Protein AF-A0A947RW29-F1 (afdb_monomer)

Secondary structure (DSSP, 8-state):
-HHHHHHHHHHHTHHHHHHHHH-HHHHHHTT--HHHHHHHHHHHHHHHHHHHHHHH-HHHHHHHHHHHHHHHHTT-S-HHHHHHHHHHHHHHHHHHHHHHHHHSTT--HHHHHHHHHHHHHHHHHHH-TTT-HHHHHHHHHHHHHHHHHHHHHHHHHHHHTTSS-TTT--B-HHHHHHH---TTHHHHHHHHHHTTSEEE-TTS-EEE-HHHHHHHHHHHT---

Solvent-accessible surface area (backbone atoms only — not comparable to full-atom values): 11885 Å² total; per-residue (Å²): 109,70,69,57,52,50,51,49,52,51,62,74,45,39,67,59,53,52,39,46,75,75,38,49,68,61,35,41,76,73,70,45,64,52,71,59,54,50,53,50,52,52,49,51,48,50,52,53,49,54,56,41,31,75,73,58,31,65,72,43,36,58,48,57,64,47,40,23,44,57,27,22,49,41,79,37,94,47,68,75,56,22,56,54,41,14,50,49,45,39,51,52,22,47,52,52,12,46,51,55,27,71,74,40,89,91,50,60,46,51,63,41,22,48,52,39,36,48,51,54,26,51,50,38,46,50,66,18,74,83,69,4,66,54,41,51,53,52,46,52,54,55,50,50,53,49,54,49,29,52,50,48,41,23,54,52,33,60,62,21,64,77,42,101,50,39,52,75,50,66,42,52,64,67,64,51,53,74,71,40,92,59,95,53,60,71,61,24,51,53,52,33,37,78,68,59,28,29,46,80,44,98,87,68,22,41,22,35,29,71,66,22,48,57,55,12,38,63,69,63,65,71,78,122

Nearest PDB structures (foldseek):
  7kyo-assembly1_C-2  TM=9.260E-01  e=9.846E-05  Streptococcus pneumoniae D39
  7kyp-assembly4_N  TM=8.963E-01  e=8.418E-05  Streptococcus pneumoniae D39
  2f5f-assembly1_A  TM=8.330E-01  e=5.441E-01  Bacillus subtilis
  4hv6-assembly1_A  TM=7.325E-01  e=7.443E-01  Bacillus subtilis subsp. subtilis str. 168
  6kta-assembly1_A  TM=7.964E-01  e=1.322E+00  Halalkalibacterium halodurans C-125

Sequence (224 aa):
VLGALVLIVLTVLWKEFKLLSFDPSFAGSLGLPVRRLDVILTTLLVIAIVIGLQTVGVVLMSAMIVAPAAAARQWTDRLSRLVVLSGAFGAASGLSGAMLSSLVPRLPTGPTIILVVTALTALSLLIAPRRGLLAARWRTGRQRRRLHADSVLADLYRLAAQHREPAAAPHAVDALRTMSQSAGVRAGLRQLAGQGLAVADPDGRWRLTEAGVVRGRELAGDAS

Foldseek 3Di:
DLVVVLVVVCVVCVVVVVCLVPDLPVSVVVVHPSVVVVVVVVVSVVSVLVVVCVPQHDVLSVLLVPQLLLLLVLADPDPVSSVVSSVVLSVVLLVVLQVVQVVDPPDDSNVSSSVSSNVSSVVSLCPRCPRRPVNVVVVVVVVVLVVVLLQLLLLLLVVLVVDPGSQPDWAALVVSVVPDPDDQSPVSQVVCVVVQQWDQDPVRTIGGDPNSNVSSCVSNVVPD

Mean predicted aligned error: 12.13 Å

Radius of gyration: 29.19 Å; Cα contacts (8 Å, |Δi|>4): 238; chains: 1; bounding box: 55×42×79 Å

Structure (mmCIF, N/CA/C/O backbone):
data_AF-A0A947RW29-F1
#
_entry.id   AF-A0A947RW29-F1
#
loop_
_atom_site.group_PDB
_atom_site.id
_atom_site.type_symbol
_atom_site.label_atom_id
_atom_site.label_alt_id
_atom_site.label_comp_id
_atom_site.label_asym_id
_atom_site.label_entity_id
_atom_site.label_seq_id
_atom_site.pdbx_PDB_ins_code
_atom_site.Cartn_x
_atom_site.Cartn_y
_atom_site.Cartn_z
_atom_site.occupancy
_atom_site.B_iso_or_equiv
_atom_site.auth_seq_id
_atom_site.auth_comp_id
_atom_site.auth_asym_id
_atom_site.auth_atom_id
_atom_site.pdbx_PDB_model_num
ATOM 1 N N . VAL A 1 1 ? -16.584 -7.507 22.761 1.00 87.38 1 VAL A N 1
ATOM 2 C CA . VAL A 1 1 ? -17.782 -6.644 22.590 1.00 87.38 1 VAL A CA 1
ATOM 3 C C . VAL A 1 1 ? -17.438 -5.315 21.921 1.00 87.38 1 VAL A C 1
ATOM 5 O O . VAL A 1 1 ? -17.876 -5.113 20.798 1.00 87.38 1 VAL A O 1
ATOM 8 N N . LEU A 1 2 ? -16.600 -4.456 22.521 1.00 88.50 2 LEU A N 1
ATOM 9 C CA . LEU A 1 2 ? -16.242 -3.143 21.946 1.00 88.50 2 LEU A CA 1
ATOM 10 C C . LEU A 1 2 ? -15.661 -3.216 20.522 1.00 88.50 2 LEU A C 1
ATOM 12 O O . LEU A 1 2 ? -16.105 -2.484 19.647 1.00 88.50 2 LEU A O 1
ATOM 16 N N . GLY A 1 3 ? -14.737 -4.144 20.252 1.00 87.81 3 GLY A N 1
ATOM 17 C CA . GLY A 1 3 ? -14.190 -4.321 18.898 1.00 87.81 3 GLY A CA 1
ATOM 18 C C . GLY A 1 3 ? -15.244 -4.707 17.850 1.00 87.81 3 GLY A C 1
ATOM 19 O O . GLY A 1 3 ? -15.200 -4.220 16.725 1.00 87.81 3 GLY A O 1
ATOM 20 N N . ALA A 1 4 ? -16.238 -5.519 18.226 1.00 90.44 4 ALA A N 1
ATOM 21 C CA . ALA A 1 4 ? -17.341 -5.873 17.332 1.00 90.44 4 ALA A CA 1
ATOM 22 C C . ALA A 1 4 ? -18.233 -4.658 17.041 1.00 90.44 4 ALA A C 1
ATOM 24 O O . ALA A 1 4 ? -18.598 -4.434 15.892 1.00 90.44 4 ALA A O 1
ATOM 25 N N . LEU A 1 5 ? -18.511 -3.830 18.054 1.00 92.38 5 LEU A N 1
ATOM 26 C CA . LEU A 1 5 ? -19.243 -2.574 17.882 1.00 92.38 5 LEU A CA 1
ATOM 27 C C . LEU A 1 5 ? -18.518 -1.629 16.909 1.00 92.38 5 LEU A C 1
ATOM 29 O O . LEU A 1 5 ? -19.140 -1.112 15.985 1.00 92.38 5 LEU A O 1
ATOM 33 N N . VAL A 1 6 ? -17.201 -1.455 17.072 1.00 91.06 6 VAL A N 1
ATOM 34 C CA . VAL A 1 6 ? -16.362 -0.637 16.177 1.00 91.06 6 VAL A CA 1
ATOM 35 C C . VAL A 1 6 ? -16.446 -1.142 14.734 1.00 91.06 6 VAL A C 1
ATOM 37 O O . VAL A 1 6 ? -16.664 -0.347 13.821 1.00 91.06 6 VAL A O 1
ATOM 40 N N . LEU A 1 7 ? -16.331 -2.457 14.520 1.00 91.25 7 LEU A N 1
ATOM 41 C CA . LEU A 1 7 ? -16.439 -3.060 13.188 1.00 91.25 7 LEU A CA 1
ATOM 42 C C . LEU A 1 7 ? -17.834 -2.886 12.573 1.00 91.25 7 LEU A C 1
ATOM 44 O O . LEU A 1 7 ? -17.936 -2.571 11.388 1.00 91.25 7 LEU A O 1
ATOM 48 N N . ILE A 1 8 ? -18.901 -3.045 13.359 1.00 94.31 8 ILE A N 1
ATOM 49 C CA . ILE A 1 8 ? -20.280 -2.836 12.895 1.00 94.31 8 ILE A CA 1
ATOM 50 C C . ILE A 1 8 ? -20.462 -1.391 12.431 1.00 94.31 8 ILE A C 1
ATOM 52 O O . ILE A 1 8 ? -20.893 -1.164 11.303 1.00 94.31 8 ILE A O 1
ATOM 56 N N . VAL A 1 9 ? -20.073 -0.416 13.256 1.00 92.38 9 VAL A N 1
ATOM 57 C CA . VAL A 1 9 ? -20.197 1.009 12.920 1.00 92.38 9 VAL A CA 1
ATOM 58 C C . VAL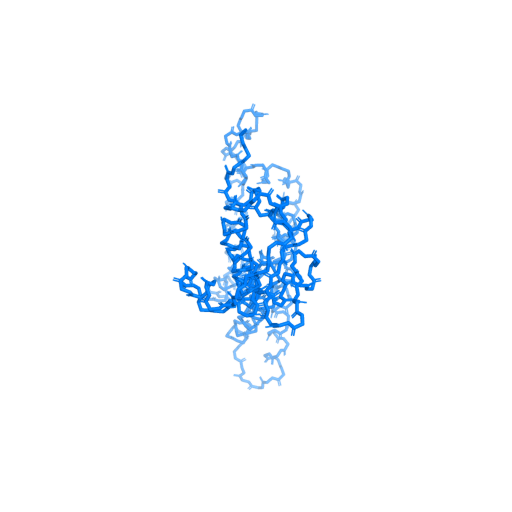 A 1 9 ? -19.374 1.359 11.673 1.00 92.38 9 VAL A C 1
ATOM 60 O O . VAL A 1 9 ? -19.888 2.035 10.784 1.00 92.38 9 VAL A O 1
ATOM 63 N N . LEU A 1 10 ? -18.144 0.844 11.549 1.00 91.19 10 LEU A N 1
ATOM 64 C CA . LEU A 1 10 ? -17.306 1.005 10.349 1.00 91.19 10 LEU A CA 1
ATOM 65 C C . LEU A 1 10 ? -17.959 0.453 9.079 1.00 91.19 10 LEU A C 1
ATOM 67 O O . LEU A 1 10 ? -17.818 1.041 8.009 1.00 91.19 10 LEU A O 1
ATOM 71 N N . THR A 1 11 ? -18.643 -0.685 9.191 1.00 91.25 11 THR A N 1
ATOM 72 C CA . THR A 1 11 ? -19.259 -1.358 8.042 1.00 91.25 11 THR A CA 1
ATOM 73 C C . THR A 1 11 ? -20.553 -0.661 7.623 1.00 91.25 11 THR A C 1
ATOM 75 O O . THR A 1 11 ? -20.791 -0.487 6.429 1.00 91.25 11 THR A O 1
ATOM 78 N N . VAL A 1 12 ? -21.362 -0.214 8.590 1.00 92.44 12 VAL A N 1
ATOM 79 C CA . VAL A 1 12 ? -22.608 0.529 8.341 1.00 92.44 12 VAL A CA 1
ATOM 80 C C . VAL A 1 12 ? -22.316 1.894 7.714 1.00 92.44 12 VAL A C 1
ATOM 82 O O . VAL A 1 12 ? -22.917 2.226 6.698 1.00 92.44 12 VAL A O 1
ATOM 85 N N . LEU A 1 13 ? -21.351 2.643 8.260 1.00 90.75 13 LEU A N 1
ATOM 86 C CA . LEU A 1 13 ? -20.964 3.980 7.782 1.00 90.75 13 LEU A CA 1
ATOM 87 C C . LEU A 1 13 ? -19.839 3.948 6.727 1.00 90.75 13 LEU A C 1
ATOM 89 O O . LEU A 1 13 ? -19.095 4.916 6.536 1.00 90.75 13 LEU A O 1
ATOM 93 N N . TRP A 1 14 ? -19.662 2.811 6.044 1.00 90.56 14 TRP A N 1
ATOM 94 C CA . TRP A 1 14 ? -18.547 2.606 5.117 1.00 90.56 14 TRP A CA 1
ATOM 95 C C . TRP A 1 14 ? -18.549 3.611 3.955 1.00 90.56 14 TRP A C 1
ATOM 97 O O . TRP A 1 14 ? -17.488 4.045 3.494 1.00 90.56 14 TRP A O 1
ATOM 107 N N . LYS A 1 15 ? -19.733 3.977 3.448 1.00 88.44 15 LYS A N 1
ATOM 108 C CA . LYS A 1 15 ? -19.869 4.878 2.292 1.00 88.44 15 LYS A CA 1
ATOM 109 C C . LYS A 1 15 ? -19.463 6.303 2.666 1.00 88.44 15 LYS A C 1
ATOM 111 O O . LYS A 1 15 ? -18.731 6.946 1.916 1.00 88.44 15 LYS A O 1
ATOM 116 N N . GLU A 1 16 ? -19.889 6.745 3.841 1.00 90.31 16 GLU A N 1
ATOM 117 C CA . GLU A 1 16 ? -19.648 8.057 4.423 1.00 90.31 16 GLU A CA 1
ATOM 118 C C . GLU A 1 16 ? -18.165 8.237 4.749 1.00 90.31 16 GLU A C 1
ATOM 120 O O . GLU A 1 16 ? -17.559 9.211 4.308 1.00 90.31 16 GLU A O 1
ATOM 125 N N . PHE A 1 17 ? -17.543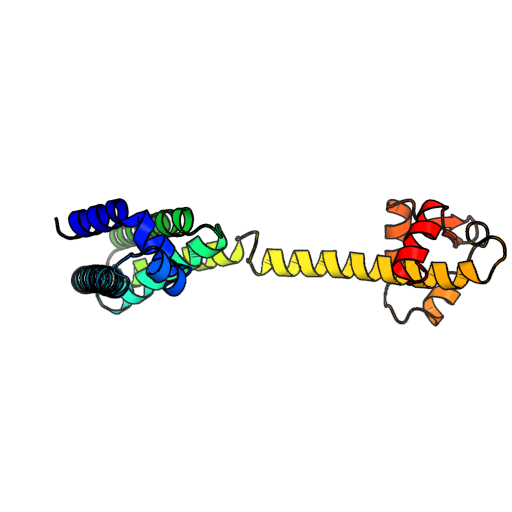 7.269 5.436 1.00 90.69 17 PHE A N 1
ATOM 126 C CA . PHE A 1 17 ? -16.111 7.328 5.754 1.00 90.69 17 PHE A CA 1
ATOM 127 C C . PHE A 1 17 ? -15.232 7.271 4.512 1.00 90.69 17 PHE A C 1
ATOM 129 O O . PHE A 1 17 ? -14.213 7.964 4.440 1.00 90.69 17 PHE A O 1
ATOM 136 N N . LYS A 1 18 ? -15.625 6.474 3.512 1.00 89.81 18 LYS A N 1
ATOM 137 C CA . LYS A 1 18 ? -14.934 6.449 2.226 1.00 89.81 18 LYS A CA 1
ATOM 138 C C . LYS A 1 18 ? -14.974 7.832 1.583 1.00 89.81 18 LYS A C 1
ATOM 140 O O . LYS A 1 18 ? -13.924 8.321 1.185 1.00 89.81 18 LYS A O 1
ATOM 145 N N . LEU A 1 19 ? -16.147 8.453 1.489 1.00 90.44 19 LEU A N 1
ATOM 146 C CA . LEU A 1 19 ? -16.285 9.762 0.857 1.00 90.44 19 LEU A CA 1
ATOM 147 C C . LEU A 1 19 ? -15.503 10.841 1.613 1.00 90.44 19 LEU A C 1
ATOM 149 O O . LEU A 1 19 ? -14.723 11.561 0.999 1.00 90.44 19 LEU A O 1
ATOM 153 N N . LEU A 1 20 ? -15.626 10.857 2.943 1.00 90.69 20 LEU A N 1
ATOM 154 C CA . LEU A 1 20 ? -14.876 11.744 3.829 1.00 90.69 20 LEU A CA 1
ATOM 155 C C . LEU A 1 20 ? -13.357 11.612 3.632 1.00 90.69 20 LEU A C 1
ATOM 157 O O . LEU A 1 20 ? -12.654 12.612 3.618 1.00 90.69 20 LEU A O 1
ATOM 161 N N . SER A 1 21 ? -12.848 10.391 3.443 1.00 86.81 21 SER A N 1
ATOM 162 C CA . SER A 1 21 ? -11.407 10.140 3.278 1.00 86.81 21 SER A CA 1
ATOM 163 C C . SER A 1 21 ? -10.852 10.557 1.911 1.00 86.81 21 SER A C 1
ATOM 165 O O . SER A 1 21 ? -9.640 10.722 1.781 1.00 86.81 21 SER A O 1
ATOM 167 N N . PHE A 1 22 ? -11.697 10.662 0.881 1.00 86.94 22 PHE A N 1
ATOM 168 C CA . PHE A 1 22 ? -11.276 11.058 -0.468 1.00 86.94 22 PHE A CA 1
ATOM 169 C C . PHE A 1 22 ? -11.494 12.548 -0.724 1.00 86.94 22 PHE A C 1
ATOM 171 O O . PHE A 1 22 ? -10.611 13.186 -1.290 1.00 86.94 22 PHE A O 1
ATOM 178 N N . ASP A 1 23 ? -12.648 13.085 -0.320 1.00 91.25 23 ASP A N 1
ATOM 179 C CA . ASP A 1 23 ? -12.994 14.492 -0.505 1.00 91.25 23 ASP A CA 1
ATOM 180 C C . ASP A 1 23 ? -14.011 14.964 0.560 1.00 91.25 23 ASP A C 1
ATOM 182 O O . ASP A 1 23 ? -15.231 14.844 0.379 1.00 91.25 23 ASP A O 1
ATOM 186 N N . PRO A 1 24 ? -13.527 15.526 1.685 1.00 88.81 24 PRO A N 1
ATOM 187 C CA . PRO A 1 24 ? -14.386 16.109 2.712 1.00 88.81 24 PRO A CA 1
ATOM 188 C C . PRO A 1 24 ? -15.257 17.262 2.197 1.00 88.81 24 PRO A C 1
ATOM 190 O O . PRO A 1 24 ? -16.363 17.464 2.696 1.00 88.81 24 PRO A O 1
ATOM 193 N N . SER A 1 25 ? -14.769 18.027 1.214 1.00 89.12 25 SER A N 1
ATOM 194 C CA . SER A 1 25 ? -15.477 19.197 0.686 1.00 89.12 25 SER A CA 1
ATOM 195 C C . SER A 1 25 ? -16.678 18.780 -0.163 1.00 89.12 25 SER A C 1
ATOM 197 O O . SER A 1 25 ? -17.781 19.297 0.022 1.00 89.12 25 SER A O 1
ATOM 199 N N . PHE A 1 26 ? -16.501 17.753 -0.995 1.00 89.56 26 PHE A N 1
ATOM 200 C CA . PHE A 1 26 ? -17.570 17.128 -1.764 1.00 89.56 26 PHE A CA 1
ATOM 201 C C . PHE A 1 26 ? -18.575 16.387 -0.870 1.00 89.56 26 PHE A C 1
ATOM 203 O O . PHE A 1 26 ? -19.780 16.445 -1.098 1.00 89.56 26 PHE A O 1
ATOM 210 N N . ALA A 1 27 ? -18.115 15.740 0.206 1.00 89.31 27 ALA A N 1
ATOM 211 C CA . ALA A 1 27 ? -19.023 15.168 1.201 1.00 89.31 27 ALA A CA 1
ATOM 212 C C . ALA A 1 27 ? -19.933 16.242 1.831 1.00 89.31 27 ALA A C 1
ATOM 214 O O . ALA A 1 27 ? -21.122 16.000 2.044 1.00 89.31 27 ALA A O 1
ATOM 215 N N . GLY A 1 28 ? -19.391 17.439 2.082 1.00 89.50 28 GLY A N 1
ATOM 216 C CA . GLY A 1 28 ? -20.152 18.583 2.580 1.00 89.50 28 GLY A CA 1
ATOM 217 C C . GLY A 1 28 ? -21.182 19.109 1.580 1.00 89.50 28 GLY A C 1
ATOM 218 O O . GLY A 1 28 ? -22.311 19.395 1.976 1.00 89.50 28 GLY A O 1
ATOM 219 N N . SER A 1 29 ? -20.846 19.180 0.287 1.00 91.56 29 SER A N 1
ATOM 220 C CA . SER A 1 29 ? -21.794 19.627 -0.748 1.00 91.56 29 SER A CA 1
ATOM 221 C C . SER A 1 29 ? -22.947 18.643 -0.980 1.00 91.56 29 SER A C 1
ATOM 223 O O . SER A 1 29 ? -24.038 19.057 -1.361 1.00 91.56 29 SER A O 1
ATOM 2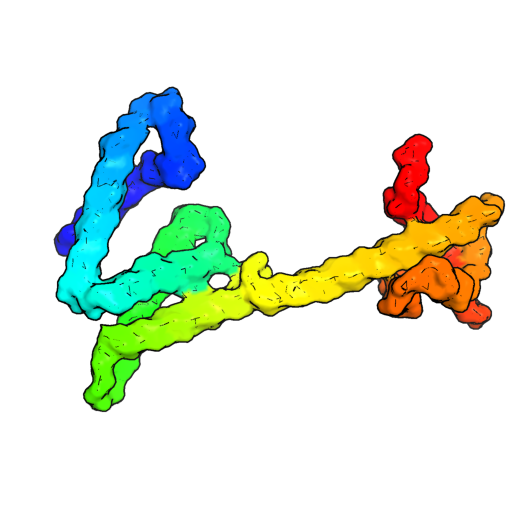25 N N . LEU A 1 30 ? -22.747 17.360 -0.668 1.00 88.69 30 LEU A N 1
ATOM 226 C CA . LEU A 1 30 ? -23.788 16.323 -0.636 1.00 88.69 30 LEU A CA 1
ATOM 227 C C . LEU A 1 30 ? -24.724 16.407 0.586 1.00 88.69 30 LEU A C 1
ATOM 229 O O . LEU A 1 30 ? -25.639 15.593 0.708 1.00 88.69 30 LEU A O 1
ATOM 233 N N . GLY A 1 31 ? -24.507 17.358 1.502 1.00 88.56 31 GLY A N 1
ATOM 234 C CA . GLY A 1 31 ? -25.316 17.531 2.711 1.00 88.56 31 GLY A CA 1
ATOM 235 C C . GLY A 1 31 ? -24.960 16.574 3.854 1.00 88.56 31 GLY A C 1
ATOM 236 O O . GLY A 1 31 ? -25.701 16.488 4.835 1.00 88.56 31 GLY A O 1
ATOM 237 N N . LEU A 1 32 ? -23.833 15.853 3.768 1.00 89.69 32 LEU A N 1
ATOM 238 C CA . LEU A 1 32 ? -23.384 15.000 4.867 1.00 89.69 32 LEU A CA 1
ATOM 239 C C . LEU A 1 32 ? -22.827 15.848 6.020 1.00 89.69 32 LEU A C 1
ATOM 241 O O . LEU A 1 32 ? -22.109 16.825 5.789 1.00 89.69 32 LEU A O 1
ATOM 245 N N . PRO A 1 33 ? -23.066 15.459 7.286 1.00 90.88 33 PRO A N 1
ATOM 246 C CA . PRO A 1 33 ? -22.518 16.163 8.438 1.00 90.88 33 PRO A CA 1
ATOM 247 C C . PRO A 1 33 ? -21.032 15.809 8.639 1.00 90.88 33 PRO A C 1
ATOM 249 O O . PRO A 1 33 ? -20.680 15.084 9.571 1.00 90.88 33 PRO A O 1
ATOM 252 N N . VAL A 1 34 ? -20.155 16.343 7.779 1.00 92.19 34 VAL A N 1
ATOM 253 C CA . VAL A 1 34 ? -18.696 16.090 7.726 1.00 92.19 34 VAL A CA 1
ATOM 254 C C . VAL A 1 34 ? -18.055 16.118 9.115 1.00 92.19 34 VAL A C 1
ATOM 256 O O . VAL A 1 34 ? -17.390 15.166 9.509 1.00 92.19 34 VAL A O 1
ATOM 259 N N . ARG A 1 35 ? -18.333 17.163 9.908 1.00 91.38 35 ARG A N 1
ATOM 260 C CA . ARG A 1 35 ? -17.771 17.323 11.259 1.00 91.38 35 ARG A CA 1
ATOM 261 C C . ARG A 1 35 ? -18.198 16.211 12.223 1.00 91.38 35 ARG A C 1
ATOM 263 O O . ARG A 1 35 ? -17.402 15.791 13.052 1.00 91.38 35 ARG A O 1
ATOM 270 N N . ARG A 1 36 ? -19.443 15.723 12.133 1.00 93.06 36 ARG A N 1
ATOM 271 C CA . ARG A 1 36 ? -19.918 14.615 12.983 1.00 93.06 36 ARG A CA 1
ATOM 272 C C . ARG A 1 36 ? -19.280 13.297 12.559 1.00 93.06 36 ARG A C 1
ATOM 274 O O . ARG A 1 36 ? -18.859 12.536 13.419 1.00 93.06 36 ARG A O 1
ATOM 281 N N . LEU A 1 37 ? -19.189 13.048 11.253 1.00 92.88 37 LEU A N 1
ATOM 282 C CA . LEU A 1 37 ? -18.551 11.846 10.715 1.00 92.88 37 LEU A CA 1
ATOM 283 C C . LEU A 1 37 ? -17.068 11.780 11.086 1.00 92.88 37 LEU A C 1
ATOM 285 O O . LEU A 1 37 ? -16.599 10.721 11.490 1.00 92.88 37 LEU A O 1
ATOM 289 N N . ASP A 1 38 ? -16.360 12.905 11.015 1.00 93.38 38 ASP A N 1
ATOM 290 C CA . ASP A 1 38 ? -14.955 12.995 11.410 1.00 93.38 38 ASP A CA 1
ATOM 291 C C . ASP A 1 38 ? -14.757 12.725 12.910 1.00 93.38 38 ASP A C 1
ATOM 293 O O . ASP A 1 38 ? -13.924 11.903 13.291 1.00 93.38 38 ASP A O 1
ATOM 297 N N . VAL A 1 39 ? -15.597 13.313 13.772 1.00 94.75 39 VAL A N 1
ATOM 298 C CA . VAL A 1 39 ? -15.586 13.036 15.222 1.00 94.75 39 VAL A CA 1
ATOM 299 C C . VAL A 1 39 ? -15.879 11.563 15.515 1.00 94.75 39 VAL A C 1
ATOM 301 O O . VAL A 1 39 ? -15.214 10.956 16.351 1.00 94.75 39 VAL A O 1
ATOM 304 N N . ILE A 1 40 ? -16.845 10.954 14.822 1.00 94.12 40 ILE A N 1
ATOM 305 C CA . ILE A 1 40 ? -17.145 9.526 14.976 1.00 94.12 40 ILE A CA 1
ATOM 306 C C . ILE A 1 40 ? -15.934 8.691 14.546 1.00 94.12 40 ILE A C 1
ATOM 308 O O . ILE A 1 40 ? -15.484 7.843 15.312 1.00 94.12 40 ILE A O 1
ATOM 312 N N . LEU A 1 41 ? -15.364 8.948 13.365 1.00 93.06 41 LEU A N 1
ATOM 313 C CA . LEU A 1 41 ? -14.223 8.197 12.837 1.00 93.06 41 LEU A CA 1
ATOM 314 C C . LEU A 1 41 ? -13.001 8.285 13.762 1.00 93.06 41 LEU A C 1
ATOM 316 O O . LEU A 1 41 ? -12.403 7.262 14.099 1.00 93.06 41 LEU A O 1
ATOM 320 N N . THR A 1 42 ? -12.657 9.494 14.206 1.00 94.12 42 THR A N 1
ATOM 321 C CA . THR A 1 42 ? -11.554 9.731 15.148 1.00 94.12 42 THR A CA 1
ATOM 322 C C . THR A 1 42 ? -11.819 9.088 16.506 1.00 94.12 42 THR A C 1
ATOM 324 O O . THR A 1 42 ? -10.917 8.472 17.066 1.00 94.12 42 THR A O 1
ATOM 327 N N . THR A 1 43 ? -13.055 9.118 17.008 1.00 94.94 43 THR A N 1
ATOM 328 C CA . THR A 1 43 ? -13.422 8.426 18.254 1.00 94.94 43 THR A CA 1
ATOM 329 C C . THR A 1 43 ? -13.279 6.909 18.119 1.00 94.94 43 THR A C 1
ATOM 331 O O . THR A 1 43 ? -12.686 6.274 18.991 1.00 94.94 43 THR A O 1
ATOM 334 N N . LEU A 1 44 ? -13.752 6.312 17.016 1.00 93.44 44 LEU A N 1
ATOM 335 C CA . LEU A 1 44 ? -13.553 4.885 16.737 1.00 93.44 44 LEU A CA 1
ATOM 336 C C . LEU A 1 44 ? -12.063 4.530 16.687 1.00 93.44 44 LEU A C 1
ATOM 338 O O . LEU A 1 44 ? -11.658 3.514 17.252 1.00 93.44 44 LEU A O 1
ATOM 342 N N . LEU A 1 45 ? -11.253 5.370 16.035 1.00 93.38 45 LEU A N 1
ATOM 343 C CA . LEU A 1 45 ? -9.807 5.192 15.953 1.00 93.38 45 LEU A CA 1
ATOM 344 C C . LEU A 1 45 ? -9.163 5.232 17.344 1.00 93.38 45 LEU A C 1
ATOM 346 O O . LEU A 1 45 ? -8.396 4.334 17.678 1.00 93.38 45 LEU A O 1
ATOM 350 N N . VAL A 1 46 ? -9.501 6.222 18.174 1.00 94.94 46 VAL A N 1
ATOM 351 C CA . VAL A 1 46 ? -8.985 6.339 19.546 1.00 94.94 46 VAL A CA 1
ATOM 352 C C . VAL A 1 46 ? -9.374 5.123 20.382 1.00 94.94 46 VAL A C 1
ATOM 354 O O . VAL A 1 46 ? -8.510 4.536 21.027 1.00 94.94 46 VAL A O 1
ATOM 357 N N . ILE A 1 47 ? -10.639 4.693 20.330 1.00 93.94 47 ILE A N 1
ATOM 358 C CA . ILE A 1 47 ? -11.109 3.493 21.037 1.00 93.94 47 ILE A CA 1
ATOM 359 C C . ILE A 1 47 ? -10.308 2.263 20.593 1.00 93.94 47 ILE A C 1
ATOM 361 O O . ILE A 1 47 ? -9.819 1.511 21.436 1.00 93.94 47 ILE A O 1
ATOM 365 N N . ALA A 1 48 ? -10.128 2.068 19.283 1.00 91.81 48 ALA A N 1
ATOM 366 C CA . ALA A 1 48 ? -9.356 0.950 18.748 1.00 91.81 48 ALA A CA 1
ATOM 367 C C . ALA A 1 48 ? -7.891 0.984 19.215 1.00 91.81 48 ALA A C 1
ATOM 369 O O . ALA A 1 48 ? -7.349 -0.049 19.610 1.00 91.81 48 ALA A O 1
ATOM 370 N N . ILE A 1 49 ? -7.270 2.169 19.218 1.00 93.00 49 ILE A N 1
ATOM 371 C CA . ILE A 1 49 ? -5.901 2.364 19.700 1.00 93.00 49 ILE A CA 1
ATOM 372 C C . ILE A 1 49 ? -5.807 2.027 21.187 1.00 93.00 49 ILE A C 1
ATOM 374 O O . ILE A 1 49 ? -5.004 1.177 21.549 1.00 93.00 49 ILE A O 1
ATOM 378 N N . VAL A 1 50 ? -6.639 2.622 22.042 1.00 93.75 50 VAL A N 1
ATOM 379 C CA . VAL A 1 50 ? -6.596 2.417 23.501 1.00 93.75 50 VAL A CA 1
ATOM 380 C C . VAL A 1 50 ? -6.788 0.946 23.874 1.00 93.75 50 VAL A C 1
ATOM 382 O O . VAL A 1 50 ? -6.017 0.418 24.677 1.00 93.75 50 VAL A O 1
ATOM 385 N N . ILE A 1 51 ? -7.751 0.259 23.250 1.00 91.88 5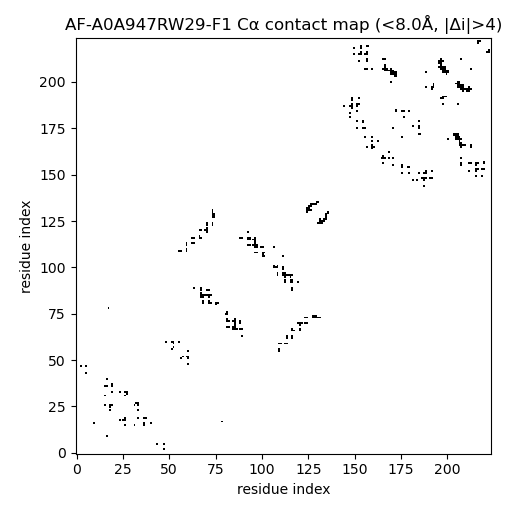1 ILE A N 1
ATOM 386 C CA . ILE A 1 51 ? -7.967 -1.179 23.466 1.00 91.88 51 ILE A CA 1
ATOM 387 C C . ILE A 1 51 ? -6.716 -1.972 23.059 1.00 91.88 51 ILE A C 1
ATOM 389 O O . ILE A 1 51 ? -6.251 -2.832 23.809 1.00 91.88 51 ILE A O 1
ATOM 393 N N . GLY A 1 52 ? -6.134 -1.673 21.894 1.00 89.56 52 GLY A N 1
ATOM 394 C CA . GLY A 1 52 ? -4.919 -2.339 21.427 1.00 89.56 52 GLY A CA 1
ATOM 395 C C . GLY A 1 52 ? -3.725 -2.106 22.355 1.00 89.56 52 GLY A C 1
ATOM 396 O O . GLY A 1 52 ? -3.047 -3.059 22.738 1.00 89.56 52 GLY A O 1
ATOM 397 N N . LEU A 1 53 ? -3.517 -0.863 22.795 1.00 92.88 53 LEU A N 1
ATOM 398 C CA . LEU A 1 53 ? -2.443 -0.489 23.718 1.00 92.88 53 LEU A CA 1
ATOM 399 C C . LEU A 1 53 ? -2.513 -1.270 25.033 1.00 92.88 53 LEU A C 1
ATOM 401 O O . LEU A 1 53 ? -1.482 -1.750 25.496 1.00 92.88 53 LEU A O 1
ATOM 405 N N . GLN A 1 54 ? -3.707 -1.439 25.607 1.00 89.69 54 GLN A N 1
ATOM 406 C CA . GLN A 1 54 ? -3.894 -2.220 26.836 1.00 89.69 54 GLN A CA 1
ATOM 407 C C . GLN A 1 54 ? -3.629 -3.718 26.637 1.00 89.69 54 GLN A C 1
ATOM 409 O O . GLN A 1 54 ? -3.211 -4.393 27.572 1.00 89.69 54 GLN A O 1
ATOM 414 N N . THR A 1 55 ? -3.862 -4.237 25.429 1.00 85.69 55 THR A N 1
ATOM 415 C CA . THR A 1 55 ? -3.762 -5.676 25.149 1.00 85.69 55 THR A CA 1
ATOM 416 C C . THR A 1 55 ? -2.321 -6.113 24.879 1.00 85.69 55 THR A C 1
ATOM 418 O O . THR A 1 55 ? -1.892 -7.164 25.344 1.00 85.69 55 THR A O 1
ATOM 421 N N . VAL A 1 56 ? -1.574 -5.324 24.103 1.00 87.25 56 VAL A N 1
ATOM 422 C CA . VAL A 1 56 ? -0.253 -5.716 23.574 1.00 87.25 56 VAL A CA 1
ATOM 423 C C . VAL A 1 56 ? 0.877 -4.738 23.898 1.00 87.25 56 VAL A C 1
ATOM 425 O O . VAL A 1 56 ? 2.047 -5.067 23.700 1.00 87.25 56 VAL A O 1
ATOM 428 N N . GLY A 1 57 ? 0.561 -3.552 24.416 1.00 90.31 57 GLY A N 1
ATOM 429 C CA . GLY A 1 57 ? 1.532 -2.507 24.727 1.00 90.31 57 GLY A CA 1
ATOM 430 C C . GLY A 1 57 ? 1.783 -1.523 23.580 1.00 90.31 57 GLY A C 1
ATOM 431 O O . GLY A 1 57 ? 1.441 -1.752 22.417 1.00 90.31 57 GLY A O 1
ATOM 432 N N . VAL A 1 58 ? 2.409 -0.394 23.926 1.00 92.12 58 VAL A N 1
ATOM 433 C CA . VAL A 1 58 ? 2.553 0.778 23.042 1.00 92.12 58 VAL A CA 1
ATOM 434 C C . VAL A 1 58 ? 3.372 0.491 21.786 1.00 92.12 58 VAL A C 1
ATOM 436 O O . VAL A 1 58 ? 2.971 0.868 20.684 1.00 92.12 58 VAL A O 1
ATOM 439 N N . VAL A 1 59 ? 4.499 -0.204 21.941 1.00 91.06 59 VAL A N 1
ATOM 440 C CA . VAL A 1 59 ? 5.442 -0.461 20.842 1.00 91.06 59 VAL A CA 1
ATOM 441 C C . VAL A 1 59 ? 4.841 -1.404 19.798 1.00 91.06 59 VAL A C 1
ATOM 443 O O . VAL A 1 59 ? 4.944 -1.155 18.600 1.00 91.06 59 VAL A O 1
ATOM 446 N N . LEU A 1 60 ? 4.180 -2.479 20.235 1.00 90.44 60 LEU A N 1
ATOM 447 C CA . LEU A 1 60 ? 3.540 -3.414 19.312 1.00 90.44 60 LEU A CA 1
ATOM 448 C C . LEU A 1 60 ? 2.327 -2.766 18.628 1.00 90.44 60 LEU A C 1
ATOM 450 O O . LEU A 1 60 ? 2.108 -2.979 17.436 1.00 90.44 60 LEU A O 1
ATOM 454 N N . MET A 1 61 ? 1.579 -1.918 19.337 1.00 92.62 61 MET A N 1
ATOM 455 C CA . MET A 1 61 ? 0.428 -1.244 18.745 1.00 92.62 61 MET A CA 1
ATOM 456 C C . MET A 1 61 ? 0.824 -0.278 17.623 1.00 92.62 61 MET A C 1
ATOM 458 O O . MET A 1 61 ? 0.216 -0.303 16.554 1.00 92.62 61 MET A O 1
ATOM 462 N N . SER A 1 62 ? 1.867 0.538 17.816 1.00 91.94 62 SER A N 1
ATOM 463 C CA . SER A 1 62 ? 2.330 1.456 16.765 1.00 91.94 62 SER A CA 1
ATOM 464 C C . SER A 1 62 ? 2.790 0.701 15.512 1.00 91.94 62 SER A C 1
ATOM 466 O O . SER A 1 62 ? 2.446 1.091 14.394 1.00 91.94 62 SER A O 1
ATOM 468 N N . ALA A 1 63 ? 3.472 -0.437 15.687 1.00 91.56 63 ALA A N 1
ATOM 469 C CA . ALA A 1 63 ? 3.851 -1.320 14.588 1.00 91.56 63 ALA A CA 1
ATOM 470 C C . ALA A 1 63 ? 2.624 -1.910 13.866 1.00 91.56 63 ALA A C 1
ATOM 472 O O . ALA A 1 63 ? 2.568 -1.898 12.636 1.00 91.56 63 ALA A O 1
ATOM 473 N N . MET A 1 64 ? 1.619 -2.382 14.611 1.00 89.56 64 MET A N 1
ATOM 474 C CA . MET A 1 64 ? 0.388 -2.979 14.073 1.00 89.56 64 MET A CA 1
ATOM 475 C C . MET A 1 64 ? -0.516 -1.989 13.334 1.00 89.56 64 MET A C 1
ATOM 477 O O . MET A 1 64 ? -1.241 -2.394 12.430 1.00 89.56 64 MET A O 1
ATOM 481 N N . ILE A 1 65 ? -0.474 -0.700 13.667 1.00 91.25 65 ILE A N 1
ATOM 482 C CA . ILE A 1 65 ? -1.241 0.321 12.939 1.00 91.25 65 ILE A CA 1
ATOM 483 C C . ILE A 1 65 ? -0.613 0.593 11.566 1.00 91.25 65 ILE A C 1
ATOM 485 O O . ILE A 1 65 ? -1.323 0.754 10.573 1.00 91.25 65 ILE A O 1
ATOM 489 N N . VAL A 1 66 ? 0.720 0.645 11.495 1.00 90.94 66 VAL A N 1
ATOM 490 C CA . VAL A 1 66 ? 1.430 1.128 10.301 1.00 90.94 66 VAL A CA 1
ATOM 491 C C . VAL A 1 66 ? 1.824 -0.008 9.357 1.00 90.94 66 VAL A C 1
ATOM 493 O O . VAL A 1 66 ? 1.572 0.076 8.154 1.00 90.94 66 VAL A O 1
ATOM 496 N N . ALA A 1 67 ? 2.436 -1.075 9.873 1.00 90.81 67 ALA A N 1
ATOM 497 C CA . ALA A 1 67 ? 3.070 -2.112 9.059 1.00 90.81 67 ALA A CA 1
ATOM 498 C C . ALA A 1 67 ? 2.088 -2.897 8.162 1.00 90.81 67 ALA A C 1
ATOM 500 O O . ALA A 1 67 ? 2.296 -2.914 6.945 1.00 90.81 67 ALA A O 1
ATOM 501 N N . PRO A 1 68 ? 0.985 -3.484 8.670 1.00 89.06 68 PRO A N 1
ATOM 502 C CA . PRO A 1 68 ? 0.060 -4.228 7.817 1.00 89.06 68 PRO A CA 1
ATOM 503 C C . PRO A 1 68 ? -0.688 -3.324 6.824 1.00 89.06 68 PRO A C 1
ATOM 505 O O . PRO A 1 68 ? -0.964 -3.755 5.702 1.00 89.06 68 PRO A O 1
ATOM 508 N N . ALA A 1 69 ? -0.942 -2.057 7.171 1.00 90.44 69 ALA A N 1
ATOM 509 C CA . ALA A 1 69 ? -1.526 -1.081 6.252 1.00 90.44 69 ALA A CA 1
ATOM 510 C C . ALA A 1 69 ? -0.553 -0.731 5.116 1.00 90.44 69 ALA A C 1
ATOM 512 O O . ALA A 1 69 ? -0.946 -0.672 3.946 1.00 90.44 69 ALA A O 1
ATOM 513 N N . ALA A 1 70 ? 0.731 -0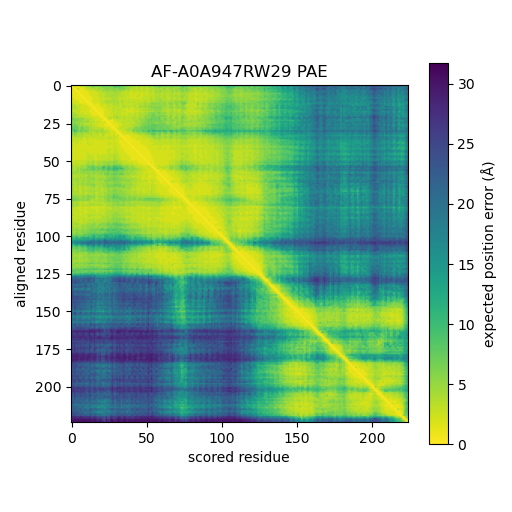.554 5.444 1.00 88.81 70 ALA A N 1
ATOM 514 C CA . ALA A 1 70 ? 1.791 -0.354 4.466 1.00 88.81 70 ALA A CA 1
ATOM 515 C C . ALA A 1 70 ? 1.956 -1.581 3.561 1.00 88.81 70 ALA A C 1
ATOM 517 O O . ALA A 1 70 ? 2.038 -1.410 2.345 1.00 88.81 70 ALA A O 1
ATOM 518 N N . ALA A 1 71 ? 1.934 -2.795 4.124 1.00 88.62 71 ALA A N 1
ATOM 519 C CA . ALA A 1 71 ? 1.980 -4.047 3.375 1.00 88.62 71 ALA A CA 1
ATOM 520 C C . ALA A 1 71 ? 0.794 -4.153 2.407 1.00 88.62 71 ALA A C 1
ATOM 522 O O . ALA A 1 71 ? 1.000 -4.324 1.210 1.00 88.62 71 ALA A O 1
ATOM 523 N N . ALA A 1 72 ? -0.439 -3.984 2.892 1.00 89.88 72 ALA A N 1
ATOM 524 C CA . ALA A 1 72 ? -1.658 -4.075 2.090 1.00 89.88 72 ALA A CA 1
ATOM 525 C C . ALA A 1 72 ? -1.695 -3.057 0.943 1.00 89.88 72 ALA A C 1
ATOM 527 O O . ALA A 1 72 ? -2.079 -3.393 -0.180 1.00 89.88 72 ALA A O 1
ATOM 528 N N . ARG A 1 73 ? -1.244 -1.823 1.200 1.00 87.19 73 ARG A N 1
ATOM 529 C CA . ARG A 1 73 ? -1.190 -0.745 0.203 1.00 87.19 73 ARG A CA 1
ATOM 530 C C . ARG A 1 73 ? -0.320 -1.092 -1.010 1.00 87.19 73 ARG A C 1
ATOM 532 O O . ARG A 1 73 ? -0.525 -0.526 -2.077 1.00 87.19 73 ARG A O 1
ATOM 539 N N . GLN A 1 74 ? 0.623 -2.025 -0.889 1.00 84.38 74 GLN A N 1
ATOM 540 C CA . GLN A 1 74 ? 1.442 -2.449 -2.026 1.00 84.38 74 GLN A CA 1
ATOM 541 C C . GLN A 1 74 ? 0.706 -3.361 -3.018 1.00 84.38 74 GLN A C 1
ATOM 543 O O . GLN A 1 74 ? 1.094 -3.446 -4.185 1.00 84.38 74 GLN A O 1
ATOM 548 N N . TRP A 1 75 ? -0.363 -4.020 -2.569 1.00 83.69 75 TRP A N 1
ATOM 549 C CA . TRP A 1 75 ? -1.137 -4.975 -3.367 1.00 83.69 75 TRP A CA 1
ATOM 550 C C . TRP A 1 75 ? -2.391 -4.360 -3.985 1.00 83.69 75 TRP A C 1
ATOM 552 O O . TRP A 1 75 ? -2.934 -4.902 -4.947 1.00 83.69 75 TRP A O 1
ATOM 562 N N . THR A 1 76 ? -2.878 -3.237 -3.450 1.00 85.12 76 THR A N 1
ATOM 563 C CA . THR A 1 76 ? -4.129 -2.626 -3.906 1.00 85.12 76 THR A CA 1
ATOM 564 C C . THR A 1 76 ? -4.117 -1.105 -3.833 1.00 85.12 76 THR A C 1
ATOM 566 O O . THR A 1 76 ? -3.695 -0.511 -2.847 1.00 85.12 76 THR A O 1
ATOM 569 N N . ASP A 1 77 ? -4.705 -0.486 -4.856 1.00 83.62 77 ASP A N 1
ATOM 570 C CA . ASP A 1 77 ? -5.000 0.949 -4.902 1.00 83.62 77 ASP A CA 1
ATOM 571 C C . ASP A 1 77 ? -6.445 1.262 -4.439 1.00 83.62 77 ASP A C 1
ATOM 573 O O . ASP A 1 77 ? -6.837 2.419 -4.306 1.00 83.62 77 ASP A O 1
ATOM 577 N N . ARG A 1 78 ? -7.273 0.234 -4.183 1.00 87.00 78 ARG A N 1
ATOM 578 C CA . ARG A 1 78 ? -8.673 0.386 -3.740 1.00 87.00 78 ARG A CA 1
ATOM 579 C C . ARG A 1 78 ? -8.788 0.344 -2.213 1.00 87.00 78 ARG A C 1
ATOM 581 O O . ARG A 1 78 ? -8.447 -0.679 -1.620 1.00 87.00 78 ARG A O 1
ATOM 588 N N . LEU A 1 79 ? -9.374 1.387 -1.608 1.00 87.38 79 LEU A N 1
ATOM 589 C CA . LEU A 1 79 ? -9.537 1.533 -0.148 1.00 87.38 79 LEU A CA 1
ATOM 590 C C . LEU A 1 79 ? -10.246 0.338 0.513 1.00 87.38 79 LEU A C 1
ATOM 592 O O . LEU A 1 79 ? -9.764 -0.177 1.514 1.00 87.38 79 LEU A O 1
ATOM 596 N N . SER A 1 80 ? -11.336 -0.166 -0.079 1.00 88.06 80 SER A N 1
ATOM 597 C CA . SER A 1 80 ? -12.068 -1.329 0.459 1.00 88.06 80 SER A CA 1
ATOM 598 C C . SER A 1 80 ? -11.196 -2.572 0.576 1.00 88.06 80 SER A C 1
ATOM 600 O O . SER A 1 80 ? -11.212 -3.254 1.594 1.00 88.06 80 SER A O 1
ATOM 602 N N . ARG A 1 81 ? -10.387 -2.847 -0.452 1.00 89.69 81 ARG A N 1
ATOM 603 C CA . ARG A 1 81 ? -9.453 -3.976 -0.419 1.00 89.69 81 ARG A CA 1
ATOM 604 C C . ARG A 1 81 ? -8.303 -3.711 0.547 1.00 89.69 81 ARG A C 1
ATOM 606 O O . ARG A 1 81 ? -7.837 -4.651 1.171 1.00 89.69 81 ARG A O 1
ATOM 613 N N . LEU A 1 82 ? -7.861 -2.458 0.677 1.00 91.62 82 LEU A N 1
ATOM 614 C CA . LEU A 1 82 ? -6.776 -2.081 1.582 1.00 91.62 82 LEU A CA 1
ATOM 615 C C . LEU A 1 82 ? -7.149 -2.385 3.032 1.00 91.62 82 LEU A C 1
ATOM 617 O O . LEU A 1 82 ? -6.359 -3.021 3.717 1.00 91.62 82 LEU A O 1
ATOM 621 N N . VAL A 1 83 ? -8.347 -1.995 3.477 1.00 91.62 83 VAL A N 1
ATOM 622 C CA . VAL A 1 83 ? -8.805 -2.246 4.855 1.00 91.62 83 VAL A CA 1
ATOM 623 C C . VAL A 1 83 ? -8.875 -3.745 5.151 1.00 91.62 83 VAL A C 1
ATOM 625 O O . VAL A 1 83 ? -8.327 -4.194 6.155 1.00 91.62 83 VAL A O 1
ATOM 628 N N . VAL A 1 84 ? -9.466 -4.533 4.246 1.00 93.00 84 VAL A N 1
ATOM 629 C CA . VAL A 1 84 ? -9.579 -5.992 4.416 1.00 93.00 84 VAL A CA 1
ATOM 630 C C . VAL A 1 84 ? -8.205 -6.665 4.417 1.00 93.00 84 VAL A C 1
ATOM 632 O O . VAL A 1 84 ? -7.912 -7.459 5.307 1.00 93.00 84 VAL A O 1
ATOM 635 N N . LEU A 1 85 ? -7.333 -6.325 3.461 1.00 92.12 85 LEU A N 1
ATOM 636 C CA . LEU A 1 85 ? -5.982 -6.885 3.393 1.00 92.12 85 LEU A CA 1
ATOM 637 C C . LEU A 1 85 ? -5.136 -6.477 4.601 1.00 92.12 85 LEU A C 1
ATOM 639 O O . LEU A 1 85 ? -4.419 -7.311 5.137 1.00 92.12 85 LEU A O 1
ATOM 643 N N . SER A 1 86 ? -5.234 -5.227 5.056 1.00 92.44 86 SER A N 1
ATOM 644 C CA . SER A 1 86 ? -4.529 -4.756 6.251 1.00 92.44 86 SER A CA 1
ATOM 645 C C . SER A 1 86 ? -4.974 -5.536 7.486 1.00 92.44 86 SER A C 1
ATOM 647 O O . SER A 1 86 ? -4.134 -5.988 8.259 1.00 92.44 86 SER A O 1
ATOM 649 N N . GLY A 1 87 ? -6.282 -5.755 7.648 1.00 92.12 87 GLY A N 1
ATOM 650 C CA . GLY A 1 87 ? -6.812 -6.601 8.717 1.00 92.12 87 GLY A CA 1
ATOM 651 C C . GLY A 1 87 ? -6.288 -8.036 8.633 1.00 92.12 87 GLY A C 1
ATOM 652 O O . GLY A 1 87 ? -5.835 -8.580 9.636 1.00 92.12 87 GLY A O 1
ATOM 653 N N . ALA A 1 88 ? -6.266 -8.623 7.433 1.00 92.94 88 ALA A N 1
ATOM 654 C CA . ALA A 1 88 ? -5.753 -9.974 7.211 1.00 92.94 88 ALA A CA 1
ATOM 655 C C . ALA A 1 88 ? -4.250 -10.095 7.518 1.00 92.94 88 ALA A C 1
ATOM 657 O O . ALA A 1 88 ? -3.846 -11.027 8.207 1.00 92.94 88 ALA A O 1
ATOM 658 N N . PHE A 1 89 ? -3.420 -9.144 7.073 1.00 91.12 89 PHE A N 1
ATOM 659 C CA . PHE A 1 89 ? -1.989 -9.117 7.397 1.00 91.12 89 PHE A CA 1
ATOM 660 C C . PHE A 1 89 ? -1.745 -8.921 8.897 1.00 91.12 89 PHE A C 1
ATOM 662 O O . PHE A 1 89 ? -0.892 -9.599 9.474 1.00 91.12 89 PHE A O 1
ATOM 669 N N . GLY A 1 90 ? -2.503 -8.031 9.544 1.00 91.19 90 GLY A N 1
ATOM 670 C CA . GLY A 1 90 ? -2.441 -7.827 10.992 1.00 91.19 90 GLY A CA 1
ATOM 671 C C . GLY A 1 90 ? -2.795 -9.104 11.759 1.00 91.19 90 GLY A C 1
ATOM 672 O O . GLY A 1 90 ? -2.015 -9.559 12.590 1.00 91.19 90 GLY A O 1
ATOM 673 N N . ALA A 1 91 ? -3.912 -9.747 11.413 1.00 91.12 91 ALA A N 1
ATOM 674 C CA . ALA A 1 91 ? -4.338 -11.001 12.031 1.00 91.12 91 ALA A CA 1
ATOM 675 C C . ALA A 1 91 ? -3.336 -12.142 11.791 1.00 91.12 91 ALA A C 1
ATOM 677 O O . ALA A 1 91 ? -2.965 -12.839 12.732 1.00 91.12 91 ALA A O 1
ATOM 678 N N . ALA A 1 92 ? -2.852 -12.305 10.555 1.00 90.94 92 ALA A N 1
ATOM 679 C CA . ALA A 1 92 ? -1.888 -13.345 10.204 1.00 90.94 92 ALA A CA 1
ATOM 680 C C . ALA A 1 92 ? -0.553 -13.162 10.937 1.00 90.94 92 ALA A C 1
ATOM 682 O O . ALA A 1 92 ? -0.012 -14.127 11.472 1.00 90.94 92 ALA A O 1
ATOM 683 N N . SER A 1 93 ? -0.032 -11.933 11.000 1.00 88.62 93 SER A N 1
ATOM 684 C CA . SER A 1 93 ? 1.215 -11.633 11.714 1.00 88.62 93 SER A CA 1
ATOM 685 C C . SER A 1 93 ? 1.076 -11.782 13.230 1.00 88.62 93 SER A C 1
ATOM 687 O O . SER A 1 93 ? 1.959 -12.363 13.858 1.00 88.62 93 SER A O 1
ATOM 689 N N . GLY A 1 94 ? -0.046 -11.341 13.806 1.00 87.94 94 GLY A N 1
ATOM 690 C CA . GLY A 1 94 ? -0.359 -11.526 15.222 1.00 87.94 94 GLY A CA 1
ATOM 691 C C . GLY A 1 94 ? -0.478 -13.000 15.605 1.00 87.94 94 GLY A C 1
ATOM 692 O O . GLY A 1 94 ? 0.173 -13.434 16.552 1.00 87.94 94 GLY A O 1
ATOM 693 N N . LEU A 1 95 ? -1.239 -13.788 14.837 1.00 89.75 95 LEU A N 1
ATOM 694 C CA . LEU A 1 95 ? -1.408 -15.223 15.078 1.00 89.75 95 LEU A CA 1
ATOM 695 C C . LEU A 1 95 ? -0.083 -15.974 14.920 1.00 89.75 95 LEU A C 1
ATOM 697 O O . LEU A 1 95 ? 0.302 -16.731 15.806 1.00 89.75 95 LEU A O 1
ATOM 701 N N . SER A 1 96 ? 0.646 -15.720 13.831 1.00 87.69 96 SER A N 1
ATOM 702 C CA . SER A 1 96 ? 1.934 -16.373 13.569 1.00 87.69 96 SER A CA 1
ATOM 703 C C . SER A 1 96 ? 2.976 -16.010 14.628 1.00 87.69 96 SER A C 1
ATOM 705 O O . SER A 1 96 ? 3.685 -16.885 15.115 1.00 87.69 96 SER A O 1
ATOM 707 N N . GLY A 1 97 ? 3.051 -14.736 15.027 1.00 85.88 97 GLY A N 1
ATOM 708 C CA . GLY A 1 97 ? 3.964 -14.269 16.070 1.00 85.88 97 GLY A CA 1
ATOM 709 C C . GLY A 1 97 ? 3.625 -14.822 17.453 1.00 85.88 97 GLY A C 1
ATOM 710 O O . GLY A 1 97 ? 4.528 -15.233 18.180 1.00 85.88 97 GLY A O 1
ATOM 711 N N . ALA A 1 98 ? 2.337 -14.901 17.798 1.00 86.50 98 ALA A N 1
ATOM 712 C CA . ALA A 1 98 ? 1.886 -15.512 19.044 1.00 86.50 98 ALA A CA 1
ATOM 713 C C . ALA A 1 98 ? 2.179 -17.021 19.077 1.00 86.50 98 ALA A C 1
ATOM 715 O O . ALA A 1 98 ? 2.712 -17.515 20.071 1.00 86.50 98 ALA A O 1
ATOM 716 N N . MET A 1 99 ? 1.909 -17.738 17.979 1.00 87.12 99 MET A N 1
ATOM 717 C CA . MET A 1 99 ? 2.238 -19.160 17.865 1.00 87.12 99 MET A CA 1
ATOM 718 C C . MET A 1 99 ? 3.747 -19.387 17.977 1.00 87.12 99 MET A C 1
ATOM 720 O O . MET A 1 99 ? 4.163 -20.154 18.839 1.00 87.12 99 MET A O 1
ATOM 724 N N . LEU A 1 100 ? 4.585 -18.674 17.216 1.00 84.81 100 LEU A N 1
ATOM 725 C CA . LEU A 1 100 ? 6.047 -18.801 17.326 1.00 84.81 100 LEU A CA 1
ATOM 726 C C . LEU A 1 100 ? 6.549 -18.555 18.753 1.00 84.81 100 LEU A C 1
ATOM 728 O O . LEU A 1 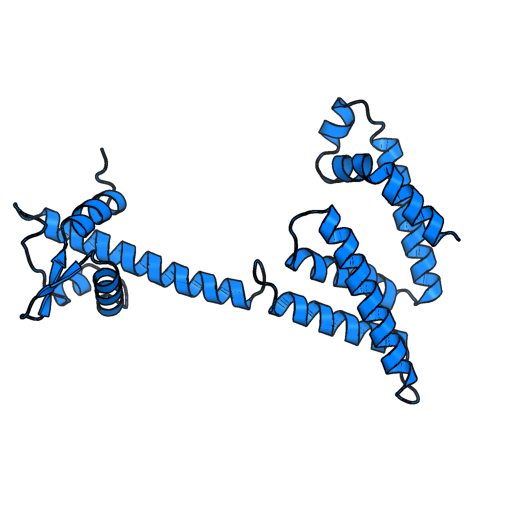100 ? 7.396 -19.297 19.244 1.00 84.81 100 LEU A O 1
ATOM 732 N N . SER A 1 101 ? 6.004 -17.541 19.428 1.00 84.62 101 SER A N 1
ATOM 733 C CA . SER A 1 101 ? 6.383 -17.233 20.806 1.00 84.62 101 SER A CA 1
ATOM 734 C C . SER A 1 101 ? 5.988 -18.332 21.794 1.00 84.62 101 SER A C 1
ATOM 736 O O . SER A 1 101 ? 6.639 -18.464 22.824 1.00 84.62 101 SER A O 1
ATOM 738 N N . SER A 1 102 ? 4.937 -19.104 21.502 1.00 81.00 102 SER A N 1
ATOM 739 C CA . SER A 1 102 ? 4.507 -20.231 22.338 1.00 81.00 102 SER A CA 1
ATOM 740 C C . SER A 1 102 ? 5.359 -21.490 22.148 1.00 81.00 102 SER A C 1
ATOM 742 O O . SER A 1 102 ? 5.468 -22.289 23.073 1.00 81.00 102 SER A O 1
ATOM 744 N N . LEU A 1 103 ? 5.997 -21.660 20.981 1.00 80.88 103 LEU A N 1
ATOM 745 C CA . LEU A 1 103 ? 6.860 -22.814 20.700 1.00 80.88 103 LEU A CA 1
ATOM 746 C C . LEU A 1 103 ? 8.274 -22.683 21.287 1.00 80.88 103 LEU A C 1
ATOM 748 O O . LEU A 1 103 ? 8.916 -23.700 21.538 1.00 80.88 103 LEU A O 1
ATOM 752 N N . VAL A 1 104 ? 8.781 -21.462 21.489 1.00 79.38 104 VAL A N 1
ATOM 753 C CA . VAL A 1 104 ? 10.151 -21.241 21.977 1.00 79.38 104 VAL A CA 1
ATOM 754 C C . VAL A 1 104 ? 10.128 -20.796 23.443 1.00 79.38 104 VAL A C 1
ATOM 756 O O . VAL A 1 104 ? 9.590 -19.728 23.753 1.00 79.38 104 VAL A O 1
ATOM 759 N N . PRO A 1 105 ? 10.748 -21.555 24.364 1.00 73.75 105 PRO A N 1
ATOM 760 C CA . PRO A 1 105 ? 10.810 -21.177 25.770 1.00 73.75 105 PRO A CA 1
ATOM 761 C C . PRO A 1 105 ? 11.483 -19.809 25.964 1.00 73.75 105 PRO A C 1
ATOM 763 O O . PRO A 1 105 ? 12.570 -19.568 25.444 1.00 73.75 105 PRO A O 1
ATOM 766 N N . ARG A 1 106 ? 10.871 -18.946 26.789 1.00 74.88 106 ARG A N 1
ATOM 767 C CA . ARG A 1 106 ? 11.383 -17.622 27.215 1.00 74.88 106 ARG A CA 1
ATOM 768 C C . ARG A 1 106 ? 11.403 -16.513 26.149 1.00 74.88 106 ARG A C 1
ATOM 770 O O . ARG A 1 106 ? 12.033 -15.484 26.391 1.00 74.88 106 ARG A O 1
ATOM 777 N N . LEU A 1 107 ? 10.705 -16.652 25.019 1.00 78.44 107 LEU A N 1
ATOM 778 C CA . LEU A 1 107 ? 10.535 -15.526 24.090 1.00 78.44 107 LEU A CA 1
ATOM 779 C C . LEU A 1 107 ? 9.420 -14.566 24.544 1.00 78.44 107 LEU A C 1
ATOM 781 O O . LEU A 1 107 ? 8.295 -15.009 24.779 1.00 78.44 107 LEU A O 1
ATOM 785 N N . PRO A 1 108 ? 9.683 -13.246 24.615 1.00 83.50 108 PRO A N 1
ATOM 786 C CA . PRO A 1 108 ? 8.638 -12.253 24.831 1.00 83.50 108 PRO A CA 1
ATOM 787 C C . PRO A 1 108 ? 7.710 -12.157 23.608 1.00 83.50 108 PRO A C 1
ATOM 789 O O . PRO A 1 108 ? 8.156 -11.882 22.492 1.00 83.50 108 PRO A O 1
ATOM 792 N N . THR A 1 109 ? 6.405 -12.323 23.817 1.00 83.50 109 THR A N 1
ATOM 793 C CA . THR A 1 109 ? 5.377 -12.323 22.759 1.00 83.50 109 THR A CA 1
ATOM 794 C C . THR A 1 109 ? 5.350 -11.031 21.946 1.00 83.50 109 THR A C 1
ATOM 796 O O . THR A 1 109 ? 5.267 -11.080 20.721 1.00 83.50 109 THR A O 1
ATOM 799 N N . GLY A 1 110 ? 5.466 -9.871 22.601 1.00 84.50 110 GLY A N 1
ATOM 800 C CA . GLY A 1 110 ? 5.411 -8.562 21.939 1.00 84.50 110 GLY A CA 1
ATOM 801 C C . GLY A 1 110 ? 6.481 -8.383 20.845 1.00 84.50 110 GLY A C 1
ATOM 802 O O . GLY A 1 110 ? 6.131 -8.254 19.670 1.00 84.50 110 GLY A O 1
ATOM 803 N N . PRO A 1 111 ? 7.781 -8.416 21.195 1.00 86.19 111 PRO A N 1
ATOM 804 C CA . PRO A 1 111 ? 8.895 -8.348 20.245 1.00 86.19 111 PRO A CA 1
ATOM 805 C C . PRO A 1 111 ? 8.851 -9.403 19.134 1.00 86.19 111 PRO A C 1
ATOM 807 O O . PRO A 1 111 ? 9.124 -9.077 17.979 1.00 86.19 111 PRO A O 1
ATOM 810 N N . THR A 1 112 ? 8.463 -10.644 19.443 1.00 88.06 112 THR A N 1
ATOM 811 C CA . THR A 1 112 ? 8.337 -11.706 18.431 1.00 88.06 112 THR A CA 1
ATOM 812 C C . THR A 1 112 ? 7.285 -11.356 17.377 1.00 88.06 112 THR A C 1
ATOM 814 O O . THR A 1 112 ? 7.545 -11.490 16.181 1.00 88.06 112 THR A O 1
ATOM 817 N N . ILE A 1 113 ? 6.123 -10.831 17.784 1.00 88.88 113 ILE A N 1
ATOM 818 C CA . ILE A 1 113 ? 5.092 -10.377 16.837 1.00 88.88 113 ILE A CA 1
ATOM 819 C C . ILE A 1 113 ? 5.616 -9.215 15.980 1.00 88.88 113 ILE A C 1
ATOM 821 O O . ILE A 1 113 ? 5.379 -9.200 14.772 1.00 88.88 113 ILE A O 1
ATOM 825 N N . ILE A 1 114 ? 6.367 -8.273 16.567 1.00 90.50 114 ILE A N 1
ATOM 826 C CA . ILE A 1 114 ? 6.976 -7.154 15.824 1.00 90.50 114 ILE A CA 1
ATOM 827 C C . ILE A 1 114 ? 7.941 -7.674 14.750 1.00 90.50 114 ILE A C 1
ATOM 829 O O . ILE A 1 114 ? 7.903 -7.211 13.608 1.00 90.50 114 ILE A O 1
ATOM 833 N N . LEU A 1 115 ? 8.787 -8.651 15.080 1.00 89.69 115 LEU A N 1
ATOM 834 C CA . LEU A 1 115 ? 9.703 -9.261 14.115 1.00 89.69 115 LEU A CA 1
ATOM 835 C C . LEU A 1 115 ? 8.941 -9.943 12.976 1.00 89.69 115 LEU A C 1
ATOM 837 O O . LEU A 1 115 ? 9.265 -9.729 11.808 1.00 89.69 115 LEU A O 1
ATOM 841 N N . VAL A 1 116 ? 7.887 -10.695 13.298 1.00 88.44 116 VAL A N 1
ATOM 842 C CA . VAL A 1 116 ? 7.063 -11.388 12.300 1.00 88.44 116 VAL A CA 1
ATOM 843 C C . VAL A 1 116 ? 6.327 -10.406 11.389 1.00 88.44 116 VAL A C 1
ATOM 845 O O . VAL A 1 116 ? 6.389 -10.556 10.167 1.00 88.44 116 VAL A O 1
ATOM 848 N N . VAL A 1 117 ? 5.670 -9.371 11.927 1.00 89.81 117 VAL A N 1
ATOM 849 C CA . VAL A 1 117 ? 4.991 -8.373 11.080 1.00 89.81 117 VAL A CA 1
ATOM 850 C C . VAL A 1 117 ? 5.985 -7.601 10.225 1.00 89.81 117 VAL A C 1
ATOM 852 O O . VAL A 1 117 ? 5.698 -7.331 9.058 1.00 89.81 117 VAL A O 1
ATOM 855 N N . THR A 1 118 ? 7.159 -7.276 10.766 1.00 87.94 118 THR A N 1
ATOM 856 C CA . THR A 1 118 ? 8.199 -6.556 10.026 1.00 87.94 118 THR A CA 1
ATOM 857 C C . THR A 1 118 ? 8.723 -7.419 8.888 1.00 87.94 118 THR A C 1
ATOM 859 O O . THR A 1 118 ? 8.801 -6.938 7.762 1.00 87.94 118 THR A O 1
ATOM 862 N N . ALA A 1 119 ? 8.990 -8.704 9.134 1.00 88.06 119 ALA A N 1
ATOM 863 C CA . ALA A 1 119 ? 9.412 -9.648 8.105 1.00 88.06 119 ALA A CA 1
ATOM 864 C C . ALA A 1 119 ? 8.346 -9.822 7.012 1.00 88.06 119 ALA A C 1
ATOM 866 O O . ALA A 1 119 ? 8.656 -9.698 5.827 1.00 88.06 119 ALA A O 1
ATOM 867 N N . LEU A 1 120 ? 7.079 -10.027 7.389 1.00 86.56 120 LEU A N 1
ATOM 868 C CA . LEU A 1 120 ? 5.967 -10.146 6.438 1.00 86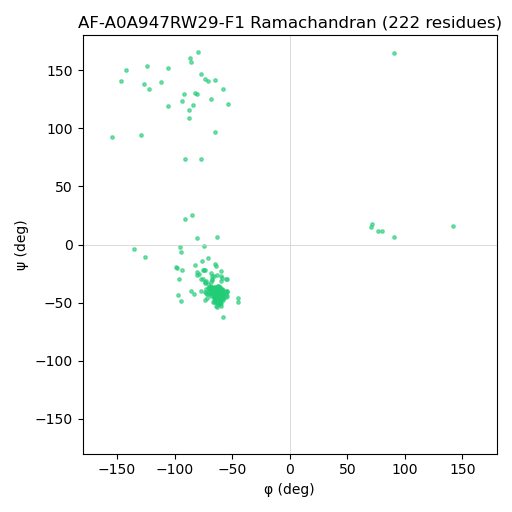.56 120 LEU A CA 1
ATOM 869 C C . LEU A 1 120 ? 5.760 -8.862 5.625 1.00 86.56 120 LEU A C 1
ATOM 871 O O . LEU A 1 120 ? 5.551 -8.916 4.413 1.00 86.56 120 LEU A O 1
ATOM 875 N N . THR A 1 121 ? 5.852 -7.700 6.271 1.00 86.19 121 THR A N 1
ATOM 876 C CA . THR A 1 121 ? 5.712 -6.393 5.616 1.00 86.19 121 THR A CA 1
ATOM 877 C C . THR A 1 121 ? 6.885 -6.117 4.685 1.00 86.19 121 THR A C 1
ATOM 879 O O . THR A 1 121 ? 6.671 -5.681 3.557 1.00 86.19 121 THR A O 1
ATOM 882 N N . ALA A 1 122 ? 8.114 -6.417 5.105 1.00 85.81 122 ALA A N 1
ATOM 883 C CA . ALA A 1 122 ? 9.308 -6.285 4.278 1.00 85.81 122 ALA A CA 1
ATOM 884 C C . ALA A 1 122 ? 9.249 -7.212 3.058 1.00 85.81 122 ALA A C 1
ATOM 886 O O . ALA A 1 122 ? 9.524 -6.772 1.943 1.00 85.81 122 ALA A O 1
ATOM 887 N N . LEU A 1 123 ? 8.817 -8.463 3.240 1.00 83.81 123 LEU A N 1
ATOM 888 C CA . LEU A 1 123 ? 8.627 -9.416 2.149 1.00 83.81 123 LEU A CA 1
ATOM 889 C C . LEU A 1 123 ? 7.545 -8.935 1.172 1.00 83.81 123 LEU A C 1
ATOM 891 O O . LEU A 1 123 ? 7.757 -8.939 -0.040 1.00 83.81 123 LEU A O 1
ATOM 895 N N . SER A 1 124 ? 6.420 -8.444 1.696 1.00 83.94 124 SER A N 1
ATOM 896 C CA . SER A 1 124 ? 5.350 -7.824 0.910 1.00 83.94 124 SER A CA 1
ATOM 897 C C . SER A 1 124 ? 5.864 -6.628 0.098 1.00 83.94 124 SER A C 1
ATOM 899 O O . SER A 1 124 ? 5.618 -6.546 -1.104 1.00 83.94 124 SER A O 1
ATOM 901 N N . LEU A 1 125 ? 6.651 -5.741 0.716 1.00 78.44 125 LEU A N 1
ATOM 902 C CA . LEU A 1 125 ? 7.285 -4.596 0.055 1.00 78.44 125 LEU A CA 1
ATOM 903 C C . LEU A 1 125 ? 8.277 -5.018 -1.038 1.00 78.44 125 LEU A C 1
ATOM 905 O O . LEU A 1 125 ? 8.376 -4.344 -2.064 1.00 78.44 125 LEU A O 1
ATOM 909 N N . LEU A 1 126 ? 9.003 -6.121 -0.843 1.00 76.12 126 LEU A N 1
ATOM 910 C CA . LEU A 1 126 ? 9.954 -6.639 -1.826 1.00 76.12 126 LEU A CA 1
ATOM 911 C C . LEU A 1 126 ? 9.251 -7.252 -3.043 1.00 76.12 126 LEU A C 1
ATOM 913 O O . LEU A 1 126 ? 9.641 -6.976 -4.179 1.00 76.12 126 LEU A O 1
ATOM 917 N N . ILE A 1 127 ? 8.225 -8.071 -2.799 1.00 74.69 127 ILE A N 1
ATOM 918 C CA . ILE A 1 127 ? 7.529 -8.864 -3.823 1.00 74.69 127 ILE A CA 1
ATOM 919 C C . ILE A 1 127 ? 6.497 -8.030 -4.594 1.00 74.69 127 ILE A C 1
ATOM 921 O O . ILE A 1 127 ? 6.166 -8.362 -5.732 1.00 74.69 127 ILE A O 1
ATOM 925 N N . ALA A 1 128 ? 5.988 -6.941 -4.014 1.00 69.94 128 ALA A N 1
ATOM 926 C CA . ALA A 1 128 ? 4.866 -6.209 -4.581 1.00 69.94 128 ALA A CA 1
ATOM 927 C C . ALA A 1 128 ? 5.072 -5.781 -6.055 1.00 69.94 128 ALA A C 1
ATOM 929 O O . ALA A 1 128 ? 5.957 -4.979 -6.365 1.00 69.94 128 ALA A O 1
ATOM 930 N N . PRO A 1 129 ? 4.206 -6.219 -6.986 1.00 57.38 129 PRO A N 1
ATOM 931 C CA . PRO A 1 129 ? 4.442 -6.079 -8.425 1.00 57.38 129 PRO A CA 1
ATOM 932 C C . PRO A 1 129 ? 4.273 -4.650 -8.966 1.00 57.38 129 PRO A C 1
ATOM 934 O O . PRO A 1 129 ? 4.804 -4.326 -10.028 1.00 57.38 129 PRO A O 1
ATOM 937 N N . ARG A 1 130 ? 3.534 -3.771 -8.272 1.00 56.38 130 ARG A N 1
ATOM 938 C CA . ARG A 1 130 ? 3.276 -2.394 -8.743 1.00 56.38 130 ARG A CA 1
ATOM 939 C C . ARG A 1 130 ? 4.213 -1.335 -8.170 1.00 56.38 130 ARG A C 1
ATOM 941 O O . ARG A 1 130 ? 4.464 -0.340 -8.848 1.00 56.38 130 ARG A O 1
ATOM 948 N N . ARG A 1 131 ? 4.715 -1.548 -6.955 1.00 59.28 131 ARG A N 1
ATOM 949 C CA . ARG A 1 131 ? 5.496 -0.570 -6.176 1.00 59.28 131 ARG A CA 1
ATOM 950 C C . ARG A 1 131 ? 6.740 -1.168 -5.509 1.00 59.28 131 ARG A C 1
ATOM 952 O O . ARG A 1 131 ? 7.518 -0.424 -4.921 1.00 59.28 131 ARG A O 1
ATOM 959 N N . GLY A 1 132 ? 6.953 -2.479 -5.612 1.00 57.44 132 GLY A N 1
ATOM 960 C CA . GLY A 1 132 ? 8.134 -3.128 -5.063 1.00 57.44 132 GLY A CA 1
ATOM 961 C C . GLY A 1 132 ? 9.400 -2.652 -5.764 1.00 57.44 132 GLY A C 1
ATOM 962 O O . GLY A 1 132 ? 9.430 -2.452 -6.983 1.00 57.44 132 GLY A O 1
ATOM 963 N N . LEU A 1 133 ? 10.464 -2.478 -4.983 1.00 58.12 133 LEU A N 1
ATOM 964 C CA . LEU A 1 133 ? 11.761 -1.972 -5.448 1.00 58.12 133 LEU A CA 1
ATOM 965 C C . LEU A 1 133 ? 12.332 -2.811 -6.608 1.00 58.12 133 LEU A C 1
ATOM 967 O O . LEU A 1 133 ? 13.022 -2.280 -7.480 1.00 58.12 133 LEU A O 1
ATOM 971 N N . LEU A 1 134 ? 12.010 -4.108 -6.645 1.00 59.38 134 LEU A N 1
ATOM 972 C CA . LEU A 1 134 ? 12.408 -5.035 -7.706 1.00 59.38 134 LEU A CA 1
ATOM 973 C C . LEU A 1 134 ? 11.627 -4.796 -9.003 1.00 59.38 134 LEU A C 1
ATOM 975 O O . LEU A 1 134 ? 12.235 -4.649 -10.063 1.00 59.38 134 LEU A O 1
ATOM 979 N N . ALA A 1 135 ? 10.301 -4.664 -8.923 1.00 59.62 135 ALA A N 1
ATOM 980 C CA . ALA A 1 135 ? 9.462 -4.359 -10.080 1.00 59.62 135 ALA A CA 1
ATOM 981 C C . ALA A 1 135 ? 9.764 -2.964 -10.653 1.00 59.62 135 ALA A C 1
ATOM 983 O O . ALA A 1 135 ? 9.786 -2.788 -11.872 1.00 59.62 135 ALA A O 1
ATOM 984 N N . ALA A 1 136 ? 10.070 -1.988 -9.792 1.00 61.12 136 ALA A N 1
ATOM 985 C CA . ALA A 1 136 ? 10.527 -0.664 -10.203 1.00 61.12 136 ALA A CA 1
ATOM 986 C C . ALA A 1 136 ? 11.880 -0.737 -10.931 1.00 61.12 136 ALA A C 1
ATOM 988 O O . ALA A 1 136 ? 11.991 -0.237 -12.049 1.00 61.12 136 ALA A O 1
ATOM 989 N N . ARG A 1 137 ? 12.886 -1.430 -10.373 1.00 61.44 137 ARG A N 1
ATOM 990 C CA . ARG A 1 137 ? 14.186 -1.626 -11.047 1.00 61.44 137 ARG A CA 1
ATOM 991 C C . ARG A 1 137 ? 14.048 -2.346 -12.391 1.00 61.44 137 ARG A C 1
ATOM 993 O O . ARG A 1 137 ? 14.681 -1.941 -13.366 1.00 61.44 137 ARG A O 1
ATOM 1000 N N . TRP A 1 138 ? 13.202 -3.371 -12.472 1.00 63.62 138 TRP A N 1
ATOM 1001 C CA . TRP A 1 138 ? 12.971 -4.125 -13.708 1.00 63.62 138 TRP A CA 1
ATOM 1002 C C . TRP A 1 138 ? 12.226 -3.304 -14.767 1.00 63.62 138 TRP A C 1
ATOM 1004 O O . TRP A 1 138 ? 12.576 -3.361 -15.950 1.00 63.62 138 TRP A O 1
ATOM 1014 N N . ARG A 1 139 ? 11.241 -2.492 -14.362 1.00 63.03 139 ARG A N 1
ATOM 1015 C CA . ARG A 1 139 ? 10.540 -1.563 -15.263 1.00 63.03 139 ARG A CA 1
ATOM 1016 C C . ARG A 1 139 ? 11.474 -0.477 -15.777 1.00 63.03 139 ARG A C 1
ATOM 1018 O O . ARG A 1 139 ? 11.506 -0.266 -16.984 1.00 63.03 139 ARG A O 1
ATOM 1025 N N . THR A 1 140 ? 12.294 0.127 -14.918 1.00 62.50 140 THR A N 1
ATOM 1026 C CA . THR A 1 140 ? 13.272 1.146 -15.329 1.00 62.50 140 THR A CA 1
ATOM 1027 C C . THR A 1 140 ? 14.294 0.579 -16.313 1.00 62.50 140 THR A C 1
ATOM 1029 O O . THR A 1 140 ? 14.609 1.230 -17.306 1.00 62.50 140 THR A O 1
ATOM 1032 N N . GLY A 1 141 ? 14.761 -0.660 -16.112 1.00 64.62 141 GLY A N 1
ATOM 1033 C CA . GLY A 1 141 ? 15.656 -1.332 -17.060 1.00 64.62 141 GLY A CA 1
ATOM 1034 C C . GLY A 1 141 ? 15.018 -1.564 -18.435 1.00 64.62 141 GLY A C 1
ATOM 1035 O O . GLY A 1 141 ? 15.627 -1.260 -19.461 1.00 64.62 141 GLY A O 1
ATOM 1036 N N . ARG A 1 142 ? 13.769 -2.051 -18.479 1.00 65.38 142 ARG A N 1
ATOM 1037 C CA . ARG A 1 142 ? 13.033 -2.249 -19.743 1.00 65.38 142 ARG A CA 1
ATOM 1038 C C . ARG A 1 142 ? 12.664 -0.930 -20.424 1.00 65.38 142 ARG A C 1
ATOM 1040 O O . ARG A 1 142 ? 12.721 -0.849 -21.648 1.00 65.38 142 ARG A O 1
ATOM 1047 N N . GLN A 1 143 ? 12.316 0.094 -19.651 1.00 66.31 143 GLN A N 1
ATOM 1048 C CA . GLN A 1 143 ? 11.939 1.405 -20.169 1.00 66.31 143 GLN A CA 1
ATOM 1049 C C . GLN A 1 143 ? 13.150 2.138 -20.753 1.00 66.31 143 GLN A C 1
ATOM 1051 O O . GLN A 1 143 ? 13.047 2.660 -21.855 1.00 66.31 143 GLN A O 1
ATOM 1056 N N . ARG A 1 144 ? 14.325 2.061 -20.109 1.00 71.00 144 ARG A N 1
ATOM 1057 C CA . ARG A 1 144 ? 15.589 2.565 -20.679 1.00 71.00 144 ARG A CA 1
ATOM 1058 C C . ARG A 1 144 ? 15.928 1.894 -22.009 1.00 71.00 144 ARG A C 1
ATOM 1060 O O . ARG A 1 144 ? 16.264 2.586 -22.958 1.00 71.00 144 ARG A O 1
ATOM 1067 N N . ARG A 1 145 ? 15.783 0.566 -22.117 1.00 71.00 145 ARG A N 1
ATOM 1068 C CA . ARG A 1 145 ? 16.031 -0.154 -23.384 1.00 71.00 145 ARG A CA 1
ATOM 1069 C C . ARG A 1 145 ? 15.093 0.277 -24.512 1.00 71.00 145 ARG A C 1
ATOM 1071 O O . ARG A 1 145 ? 15.536 0.381 -25.647 1.00 71.00 145 ARG A O 1
ATOM 1078 N N . ARG A 1 146 ? 13.815 0.539 -24.211 1.00 75.38 146 ARG A N 1
ATOM 1079 C CA . ARG A 1 146 ? 12.866 1.079 -25.199 1.00 75.38 146 ARG A CA 1
ATOM 1080 C C . ARG A 1 146 ? 13.247 2.491 -25.632 1.00 75.38 146 ARG A C 1
ATOM 1082 O O . ARG A 1 146 ? 13.404 2.707 -26.821 1.00 75.38 146 ARG A O 1
ATOM 1089 N N . LEU A 1 147 ? 13.518 3.384 -24.680 1.00 76.56 147 LEU A N 1
ATOM 1090 C CA . LEU A 1 147 ? 13.938 4.759 -24.973 1.00 76.56 147 LEU A CA 1
ATOM 1091 C C . LEU A 1 147 ? 15.235 4.813 -25.799 1.00 76.56 147 LEU A C 1
ATOM 1093 O O . LEU A 1 147 ? 15.340 5.629 -26.705 1.00 76.56 147 LEU A O 1
ATOM 1097 N N . HIS A 1 148 ? 16.196 3.921 -25.534 1.00 80.50 148 HIS A N 1
ATOM 1098 C CA . HIS A 1 148 ? 17.418 3.810 -26.338 1.00 80.50 148 HIS A CA 1
ATOM 1099 C C . HIS A 1 148 ? 17.164 3.279 -27.755 1.00 80.50 148 HIS A C 1
ATOM 1101 O O . HIS A 1 148 ? 17.814 3.721 -28.697 1.00 80.50 148 HIS A O 1
ATOM 1107 N N . ALA A 1 149 ? 16.248 2.323 -27.929 1.00 79.75 149 ALA A N 1
ATOM 1108 C CA . ALA A 1 149 ? 15.877 1.853 -29.263 1.00 79.75 149 ALA A CA 1
ATOM 1109 C C . ALA A 1 149 ? 15.143 2.949 -30.053 1.00 79.75 149 ALA A C 1
ATOM 1111 O O . ALA A 1 149 ? 15.459 3.160 -31.221 1.00 79.75 149 ALA A O 1
ATOM 1112 N N . ASP A 1 150 ? 14.244 3.687 -29.397 1.00 82.88 150 ASP A N 1
ATOM 1113 C CA . ASP A 1 150 ? 13.509 4.807 -29.990 1.00 82.88 150 ASP A CA 1
ATOM 1114 C C . ASP A 1 150 ? 14.457 5.955 -30.390 1.00 82.88 150 ASP A C 1
ATOM 1116 O O . ASP A 1 150 ? 14.316 6.508 -31.479 1.00 82.88 150 ASP A O 1
ATOM 1120 N N . SER A 1 151 ? 15.477 6.273 -29.577 1.00 81.81 151 SER A N 1
ATOM 1121 C CA . SER A 1 151 ? 16.479 7.290 -29.935 1.00 81.81 151 SER A CA 1
ATOM 1122 C C . SER A 1 151 ? 17.338 6.869 -31.131 1.00 81.81 151 SER A C 1
ATOM 1124 O O . SER A 1 151 ? 17.566 7.670 -32.030 1.00 81.81 151 SER A O 1
ATOM 1126 N N . VAL A 1 152 ? 17.770 5.600 -31.183 1.00 83.19 152 VAL A N 1
ATOM 1127 C CA . VAL A 1 152 ? 18.532 5.063 -32.327 1.00 83.19 152 VAL A CA 1
ATOM 1128 C C . VAL A 1 152 ? 17.685 5.070 -33.600 1.00 83.19 152 VAL A C 1
ATOM 1130 O O . VAL A 1 152 ? 18.206 5.373 -34.670 1.00 83.19 152 VAL A O 1
ATOM 1133 N N . LEU A 1 153 ? 16.387 4.773 -33.498 1.00 82.81 153 LEU A N 1
ATOM 1134 C CA . LEU A 1 153 ? 15.458 4.831 -34.625 1.00 82.81 153 LEU A CA 1
ATOM 1135 C C . LEU A 1 153 ? 15.287 6.260 -35.157 1.00 82.81 153 LEU A C 1
ATOM 1137 O O . LEU A 1 153 ? 15.317 6.460 -36.369 1.00 82.81 153 LEU A O 1
ATOM 1141 N N . ALA A 1 154 ? 15.148 7.246 -34.267 1.00 83.00 154 ALA A N 1
ATOM 1142 C CA . ALA A 1 154 ? 15.045 8.653 -34.645 1.00 83.00 154 ALA A CA 1
ATOM 1143 C C . ALA A 1 154 ? 16.332 9.170 -35.317 1.00 83.00 154 ALA A C 1
ATOM 1145 O O . ALA A 1 154 ? 16.259 9.841 -36.346 1.00 83.00 154 ALA A O 1
ATOM 1146 N N . ASP A 1 155 ? 17.509 8.814 -34.789 1.00 81.81 155 ASP A N 1
ATOM 1147 C CA . ASP A 1 155 ? 18.806 9.175 -35.382 1.00 81.81 155 ASP A CA 1
ATOM 1148 C C . ASP A 1 155 ? 18.984 8.544 -36.774 1.00 81.81 155 ASP A C 1
ATOM 1150 O O . ASP A 1 155 ? 19.409 9.206 -37.723 1.00 81.81 155 ASP A O 1
ATOM 1154 N N . LEU A 1 156 ? 18.602 7.270 -36.918 1.00 80.06 156 LEU A N 1
ATOM 1155 C CA . LEU A 1 156 ? 18.684 6.547 -38.186 1.00 80.06 156 LEU A CA 1
ATOM 1156 C C . LEU A 1 156 ? 17.695 7.105 -39.220 1.00 80.06 156 LEU A C 1
ATOM 1158 O O . LEU A 1 156 ? 18.051 7.248 -40.388 1.00 80.06 156 LEU A O 1
ATOM 1162 N N . TYR A 1 157 ? 16.493 7.504 -38.793 1.00 82.94 157 TYR A N 1
ATOM 1163 C CA . TYR A 1 157 ? 15.532 8.204 -39.646 1.00 82.94 157 TYR A CA 1
ATOM 1164 C C . TYR A 1 157 ? 16.062 9.551 -40.139 1.00 82.94 157 TYR A C 1
ATOM 1166 O O . TYR A 1 157 ? 15.981 9.818 -41.332 1.00 82.94 157 TYR A O 1
ATOM 1174 N N . ARG A 1 158 ? 16.652 10.381 -39.270 1.00 80.62 158 ARG A N 1
ATOM 1175 C CA . ARG A 1 158 ? 17.208 11.689 -39.673 1.00 80.62 158 ARG A CA 1
ATOM 1176 C C . ARG A 1 158 ? 18.278 11.558 -40.756 1.00 80.62 158 ARG A C 1
ATOM 1178 O O . ARG A 1 158 ? 18.314 12.356 -41.686 1.00 80.62 158 ARG A O 1
ATOM 1185 N N . LEU A 1 159 ? 19.116 10.530 -40.659 1.00 79.06 159 LEU A N 1
ATOM 1186 C CA . LEU A 1 159 ? 20.122 10.207 -41.670 1.00 79.06 159 LEU A CA 1
ATOM 1187 C C . LEU A 1 159 ? 19.517 9.662 -42.972 1.00 79.06 159 LEU A C 1
ATOM 1189 O O . LEU A 1 159 ? 20.006 9.943 -44.070 1.00 79.06 159 LEU A O 1
ATOM 1193 N N . ALA A 1 160 ? 18.465 8.856 -42.865 1.00 77.38 160 ALA A N 1
ATOM 1194 C CA . ALA A 1 160 ? 17.750 8.319 -44.014 1.00 77.38 160 ALA A CA 1
ATOM 1195 C C . ALA A 1 160 ? 16.961 9.409 -44.763 1.00 77.38 160 ALA A C 1
ATOM 1197 O O . ALA A 1 160 ? 16.951 9.423 -45.991 1.00 77.38 160 ALA A O 1
ATOM 1198 N N . ALA A 1 161 ? 16.366 10.362 -44.042 1.00 76.94 161 ALA A N 1
ATOM 1199 C CA . ALA A 1 161 ? 15.569 11.461 -44.587 1.00 76.94 161 ALA A CA 1
ATOM 1200 C C . ALA A 1 161 ? 16.375 12.448 -45.452 1.00 76.94 161 ALA A C 1
ATOM 1202 O O . ALA A 1 161 ? 15.793 13.184 -46.242 1.00 76.94 161 ALA A O 1
ATOM 1203 N N . GLN A 1 162 ? 17.709 12.443 -45.355 1.00 76.69 162 GLN A N 1
ATOM 1204 C CA . GLN A 1 162 ? 18.586 13.212 -46.247 1.00 76.69 162 GLN A CA 1
ATOM 1205 C C . GLN A 1 162 ? 18.638 12.649 -47.679 1.00 76.69 162 GLN A C 1
ATOM 1207 O O . GLN A 1 162 ? 19.154 13.308 -48.580 1.00 76.69 162 GLN A O 1
ATOM 1212 N N . HIS A 1 163 ? 18.112 11.442 -47.902 1.00 73.12 163 HIS A N 1
ATOM 1213 C CA . HIS A 1 163 ? 18.109 10.769 -49.195 1.00 73.12 163 HIS A CA 1
ATOM 1214 C C . HIS A 1 163 ? 16.713 10.794 -49.826 1.00 73.12 163 HIS A C 1
ATOM 1216 O O . HIS A 1 163 ? 15.695 10.788 -49.136 1.00 73.12 163 HIS A O 1
ATOM 1222 N N . ARG A 1 164 ? 16.667 10.768 -51.165 1.00 64.12 164 ARG A N 1
ATOM 1223 C CA . ARG A 1 164 ? 15.421 10.775 -51.954 1.00 64.12 164 ARG A CA 1
ATOM 1224 C C . ARG A 1 164 ? 14.510 9.575 -51.644 1.00 64.12 164 ARG A C 1
ATOM 1226 O O . ARG A 1 164 ? 13.297 9.697 -51.760 1.00 64.12 164 ARG A O 1
ATOM 1233 N N . GLU A 1 165 ? 15.099 8.456 -51.211 1.00 70.44 165 GLU A N 1
ATOM 1234 C CA . GLU A 1 165 ? 14.407 7.241 -50.764 1.00 70.44 165 GLU A CA 1
ATOM 1235 C C . GLU A 1 165 ? 14.930 6.780 -49.387 1.00 70.44 165 GLU A C 1
ATOM 1237 O O . GLU A 1 165 ? 15.910 6.033 -49.299 1.00 70.44 165 GLU A O 1
ATOM 1242 N N . PRO A 1 166 ? 14.276 7.190 -48.286 1.00 62.72 166 PRO A N 1
ATOM 1243 C CA . PRO A 1 166 ? 14.738 6.900 -46.925 1.00 62.72 166 PRO A CA 1
ATOM 1244 C C . PRO A 1 166 ? 14.776 5.404 -46.564 1.00 62.72 166 PRO A C 1
ATOM 1246 O O . PRO A 1 166 ? 15.554 4.988 -45.711 1.00 62.72 166 PRO A O 1
ATOM 1249 N N . ALA A 1 167 ? 13.949 4.572 -47.200 1.00 64.38 167 ALA A N 1
ATOM 1250 C CA . ALA A 1 167 ? 13.899 3.130 -46.936 1.00 64.38 167 ALA A CA 1
ATOM 1251 C C . ALA A 1 167 ? 14.988 2.328 -47.682 1.00 64.38 167 ALA A C 1
ATOM 1253 O O . ALA A 1 167 ? 15.274 1.183 -47.327 1.00 64.38 167 ALA A O 1
ATOM 1254 N N . ALA A 1 168 ? 15.591 2.911 -48.722 1.00 62.97 168 ALA A N 1
ATOM 1255 C CA . ALA A 1 168 ? 16.507 2.210 -49.620 1.00 62.97 168 ALA A CA 1
ATOM 1256 C C . ALA A 1 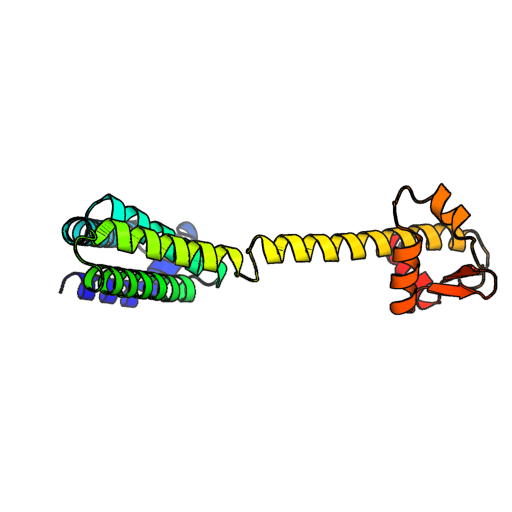168 ? 17.987 2.443 -49.289 1.00 62.97 168 ALA A C 1
ATOM 1258 O O . ALA A 1 168 ? 18.827 1.646 -49.696 1.00 62.97 168 ALA A O 1
ATOM 1259 N N . ALA A 1 169 ? 18.320 3.505 -48.548 1.00 69.19 169 ALA A N 1
ATOM 1260 C CA . ALA A 1 169 ? 19.700 3.863 -48.235 1.00 69.19 169 ALA A CA 1
ATOM 1261 C C . ALA A 1 169 ? 20.226 3.076 -47.010 1.00 69.19 169 ALA A C 1
ATOM 1263 O O . ALA A 1 169 ? 19.648 3.189 -45.927 1.00 69.19 169 ALA A O 1
ATOM 1264 N N . PRO A 1 170 ? 21.299 2.270 -47.154 1.00 72.94 170 PRO A N 1
ATOM 1265 C CA . PRO A 1 170 ? 21.910 1.542 -46.048 1.00 72.94 170 PRO A CA 1
ATOM 1266 C C . PRO A 1 170 ? 23.038 2.357 -45.395 1.00 72.94 170 PRO A C 1
ATOM 1268 O O . PRO A 1 170 ? 23.976 2.805 -46.059 1.00 72.94 170 PRO A O 1
ATOM 1271 N N . HIS A 1 171 ? 23.001 2.482 -44.067 1.00 74.62 171 HIS A N 1
ATOM 1272 C CA . HIS A 1 171 ? 23.920 3.331 -43.302 1.00 74.62 171 HIS A CA 1
ATOM 1273 C C . HIS A 1 171 ? 24.874 2.496 -42.450 1.00 74.62 171 HIS A C 1
ATOM 1275 O O . HIS A 1 171 ? 24.498 1.486 -41.849 1.00 74.62 171 HIS A O 1
ATOM 1281 N N . ALA A 1 172 ? 26.137 2.918 -42.384 1.00 74.50 172 ALA A N 1
ATOM 1282 C CA . ALA A 1 172 ? 27.141 2.253 -41.563 1.00 74.50 172 ALA A CA 1
ATOM 1283 C C . ALA A 1 172 ? 26.887 2.495 -40.065 1.00 74.50 172 ALA A C 1
ATOM 1285 O O . ALA A 1 172 ? 26.572 3.606 -39.637 1.00 74.50 172 ALA A O 1
ATOM 1286 N N . VAL A 1 173 ? 27.104 1.460 -39.247 1.00 68.06 173 VAL A N 1
ATOM 1287 C CA . VAL A 1 173 ? 26.954 1.532 -37.779 1.00 68.06 173 VAL A CA 1
ATOM 1288 C C . VAL A 1 173 ? 27.863 2.600 -37.163 1.00 68.06 173 VAL A C 1
ATOM 1290 O O . VAL A 1 173 ? 27.518 3.179 -36.136 1.00 68.06 173 VAL A O 1
ATOM 1293 N N . ASP A 1 174 ? 29.006 2.885 -37.787 1.00 68.00 174 ASP A N 1
ATOM 1294 C CA . ASP A 1 174 ? 29.955 3.878 -37.286 1.00 68.00 174 ASP A CA 1
ATOM 1295 C C . ASP A 1 174 ? 29.495 5.323 -37.535 1.00 68.00 174 ASP A C 1
ATOM 1297 O O . ASP A 1 174 ? 29.724 6.168 -36.676 1.00 68.00 174 ASP A O 1
ATOM 1301 N N . ALA A 1 175 ? 28.730 5.589 -38.602 1.00 68.88 175 ALA A N 1
ATOM 1302 C CA . ALA A 1 175 ? 28.070 6.887 -38.807 1.00 68.88 175 ALA A CA 1
ATOM 1303 C C . ALA A 1 175 ? 26.953 7.136 -37.773 1.00 68.88 175 ALA A C 1
ATOM 1305 O O . ALA A 1 175 ? 26.729 8.257 -37.325 1.00 68.88 175 ALA A O 1
ATOM 1306 N N . LEU A 1 176 ? 26.278 6.070 -37.334 1.00 67.25 176 LEU A N 1
ATOM 1307 C CA . LEU A 1 176 ? 25.284 6.145 -36.260 1.00 67.25 176 LEU A CA 1
ATOM 1308 C C . LEU A 1 176 ? 25.933 6.337 -34.884 1.00 67.25 176 LEU A C 1
ATOM 1310 O O . LEU A 1 176 ? 25.356 6.987 -34.018 1.00 67.25 176 LEU A O 1
ATOM 1314 N N . ARG A 1 177 ? 27.135 5.793 -34.666 1.00 69.06 177 ARG A N 1
ATOM 1315 C CA . ARG A 1 177 ? 27.897 5.955 -33.415 1.00 69.06 177 ARG A CA 1
ATOM 1316 C C . ARG A 1 177 ? 28.488 7.348 -33.242 1.00 69.06 177 ARG A C 1
ATOM 1318 O O . ARG A 1 177 ? 28.641 7.782 -32.108 1.00 69.06 177 ARG A O 1
ATOM 1325 N N . THR A 1 178 ? 28.845 8.022 -34.331 1.00 70.94 178 THR A N 1
ATOM 1326 C CA . THR A 1 178 ? 29.364 9.394 -34.269 1.00 70.94 178 THR A CA 1
ATOM 1327 C C . THR A 1 178 ? 28.265 10.407 -33.968 1.00 70.94 178 THR A C 1
ATOM 1329 O O . THR A 1 178 ? 28.521 11.380 -33.265 1.00 70.94 178 THR A O 1
ATOM 1332 N N . MET A 1 179 ? 27.039 10.171 -34.445 1.00 63.47 179 MET A N 1
ATOM 1333 C CA . MET A 1 179 ? 25.892 11.045 -34.172 1.00 63.47 179 MET A CA 1
ATOM 1334 C C . MET A 1 179 ? 25.170 10.717 -32.863 1.00 63.47 179 MET A C 1
ATOM 1336 O O . MET A 1 179 ? 24.767 11.622 -32.135 1.00 63.47 179 MET A O 1
ATOM 1340 N N . SER A 1 180 ? 25.012 9.432 -32.542 1.00 59.41 180 SER A N 1
ATOM 1341 C CA . SER A 1 180 ? 24.311 9.010 -31.336 1.00 59.41 180 SER A CA 1
ATOM 1342 C C . SER A 1 180 ? 25.287 8.956 -30.163 1.00 59.41 180 SER A C 1
ATOM 1344 O O . SER A 1 180 ? 26.089 8.032 -30.052 1.00 59.41 180 SER A O 1
ATOM 1346 N N . GLN A 1 181 ? 25.167 9.892 -29.216 1.00 60.09 181 GLN A N 1
ATOM 1347 C CA . GLN A 1 181 ? 25.897 9.865 -27.933 1.00 60.09 181 GLN A CA 1
ATOM 1348 C C . GLN A 1 181 ? 25.531 8.648 -27.045 1.00 60.09 181 GLN A C 1
ATOM 1350 O O . GLN A 1 181 ? 25.938 8.557 -25.885 1.00 60.09 181 GLN A O 1
ATOM 1355 N N . SER A 1 182 ? 24.727 7.708 -27.551 1.00 55.59 182 SER A N 1
ATOM 1356 C CA . SER A 1 182 ? 24.200 6.577 -26.802 1.00 55.59 182 SER A CA 1
ATOM 1357 C C . SER A 1 182 ? 25.157 5.376 -26.822 1.00 55.59 182 SER A C 1
ATOM 1359 O O . SER A 1 182 ? 25.412 4.728 -27.841 1.00 55.59 182 SER A O 1
ATOM 1361 N N . ALA A 1 183 ? 25.675 5.019 -25.644 1.00 58.69 183 ALA A N 1
ATOM 1362 C CA . ALA A 1 183 ? 26.394 3.767 -25.443 1.00 58.69 183 ALA A CA 1
ATOM 1363 C C . ALA A 1 183 ? 25.431 2.581 -25.656 1.00 58.69 183 ALA A C 1
ATOM 1365 O O . ALA A 1 183 ? 24.673 2.218 -24.760 1.00 58.69 183 ALA A O 1
ATOM 1366 N N . GLY A 1 184 ? 25.424 1.984 -26.856 1.00 70.38 184 GLY A N 1
ATOM 1367 C CA . GLY A 1 184 ? 24.595 0.802 -27.139 1.00 70.38 184 GLY A CA 1
ATOM 1368 C C . GLY A 1 184 ? 23.927 0.700 -28.513 1.00 70.38 184 GLY A C 1
ATOM 1369 O O . GLY A 1 184 ? 23.046 -0.145 -28.662 1.00 70.38 184 GLY A O 1
ATOM 1370 N N . VAL A 1 185 ? 24.342 1.477 -29.522 1.00 75.75 185 VAL A N 1
ATOM 1371 C CA . VAL A 1 185 ?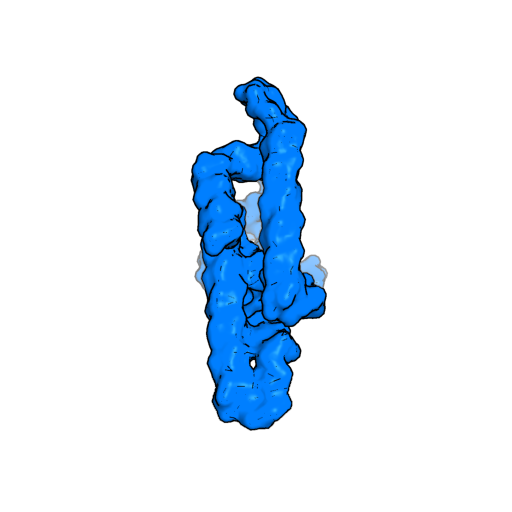 23.751 1.489 -30.884 1.00 75.75 185 VAL A CA 1
ATOM 1372 C C . VAL A 1 185 ? 23.491 0.086 -31.461 1.00 75.75 185 VAL A C 1
ATOM 1374 O O . VAL A 1 185 ? 22.391 -0.200 -31.923 1.00 75.75 185 VAL A O 1
ATOM 1377 N N . ARG A 1 186 ? 24.450 -0.849 -31.362 1.00 79.56 186 ARG A N 1
ATOM 1378 C CA . ARG A 1 186 ? 24.277 -2.230 -31.869 1.00 79.56 186 ARG A CA 1
ATOM 1379 C C . ARG A 1 186 ? 23.146 -2.999 -31.178 1.00 79.56 186 ARG A C 1
ATOM 1381 O O . ARG A 1 186 ? 22.482 -3.810 -31.817 1.00 79.56 186 ARG A O 1
ATOM 1388 N N . ALA A 1 187 ? 22.946 -2.784 -29.879 1.00 80.50 187 ALA A N 1
ATOM 1389 C CA . ALA A 1 187 ? 21.870 -3.431 -29.134 1.00 80.50 187 ALA A CA 1
ATOM 1390 C C . ALA A 1 187 ? 20.505 -2.836 -29.512 1.00 80.50 187 ALA A C 1
ATOM 1392 O O . ALA A 1 187 ? 19.549 -3.591 -29.679 1.00 80.50 187 ALA A O 1
ATOM 1393 N N . GLY A 1 188 ? 20.444 -1.515 -29.720 1.00 79.62 188 GLY A N 1
ATOM 1394 C CA . GLY A 1 188 ? 19.265 -0.828 -30.253 1.00 79.62 188 GLY A CA 1
ATOM 1395 C C . GLY A 1 188 ? 18.888 -1.329 -31.648 1.00 79.62 188 GLY A C 1
ATOM 1396 O O . GLY A 1 188 ? 17.755 -1.743 -31.855 1.00 79.62 188 GLY A O 1
ATOM 1397 N N . LEU A 1 189 ? 19.853 -1.418 -32.569 1.00 81.94 189 LEU A N 1
ATOM 1398 C CA . LEU A 1 189 ? 19.634 -1.924 -33.930 1.00 81.94 189 LEU A CA 1
ATOM 1399 C C . LEU A 1 189 ? 19.119 -3.368 -33.952 1.00 81.94 189 LEU A C 1
ATOM 1401 O O . LEU A 1 189 ? 18.164 -3.667 -34.660 1.00 81.94 189 LEU A O 1
ATOM 1405 N N . ARG A 1 190 ? 19.671 -4.260 -33.118 1.00 83.56 190 ARG A N 1
ATOM 1406 C CA . ARG A 1 190 ? 19.149 -5.635 -32.978 1.00 83.56 190 ARG A CA 1
ATOM 1407 C C . ARG A 1 190 ? 17.719 -5.667 -32.443 1.00 83.56 190 ARG A C 1
ATOM 1409 O O . ARG A 1 190 ? 16.928 -6.504 -32.869 1.00 83.56 190 ARG A O 1
ATOM 1416 N N . GLN A 1 191 ? 17.386 -4.777 -31.510 1.00 84.38 191 GLN A N 1
ATOM 1417 C CA . GLN A 1 191 ? 16.029 -4.665 -30.982 1.00 84.38 191 GLN A CA 1
ATOM 1418 C C . GLN A 1 191 ? 15.054 -4.150 -32.052 1.00 84.38 191 GLN A C 1
ATOM 1420 O O . GLN A 1 191 ? 13.964 -4.701 -32.176 1.00 84.38 191 GLN A O 1
ATOM 1425 N N . LEU A 1 192 ? 15.462 -3.162 -32.854 1.00 83.62 192 LEU A N 1
ATOM 1426 C CA . LEU A 1 192 ? 14.690 -2.649 -33.991 1.00 83.62 192 LEU A CA 1
ATOM 1427 C C . LEU A 1 192 ? 14.511 -3.712 -35.084 1.00 83.62 192 LEU A C 1
ATOM 1429 O O . LEU A 1 192 ? 13.427 -3.816 -35.656 1.00 83.62 192 LEU A O 1
ATOM 1433 N N . ALA A 1 193 ? 15.523 -4.555 -35.310 1.00 85.75 193 ALA A N 1
ATOM 1434 C CA . ALA A 1 193 ? 15.439 -5.709 -36.207 1.00 85.75 193 ALA A CA 1
ATOM 1435 C C . ALA A 1 193 ? 14.386 -6.718 -35.752 1.00 85.75 193 ALA A C 1
ATOM 1437 O O . ALA A 1 193 ? 13.532 -7.127 -36.533 1.00 85.75 193 ALA A O 1
ATOM 1438 N N . GLY A 1 194 ? 14.398 -7.068 -34.462 1.00 83.31 194 GLY A N 1
ATOM 1439 C CA . GLY A 1 194 ? 13.394 -7.955 -33.873 1.00 83.31 194 GLY A CA 1
ATOM 1440 C C . GLY A 1 194 ? 11.972 -7.378 -33.888 1.00 83.31 194 GLY A C 1
ATOM 1441 O O . GLY A 1 194 ? 11.014 -8.131 -33.758 1.00 83.31 194 GLY A O 1
ATOM 1442 N N . GLN A 1 195 ? 11.828 -6.059 -34.053 1.00 84.38 195 GLN A N 1
ATOM 1443 C CA . GLN A 1 195 ? 10.547 -5.362 -34.207 1.00 84.38 195 GLN A CA 1
ATOM 1444 C C . GLN A 1 195 ? 10.153 -5.131 -35.676 1.00 84.38 195 GLN A C 1
ATOM 1446 O O . GLN A 1 195 ? 9.086 -4.580 -35.928 1.00 84.38 195 GLN A O 1
ATOM 1451 N N . GLY A 1 196 ? 10.995 -5.524 -36.638 1.00 85.50 196 GLY A N 1
ATOM 1452 C CA . GLY A 1 196 ? 10.750 -5.311 -38.067 1.00 85.50 196 GLY A CA 1
ATOM 1453 C C . GLY A 1 196 ? 10.880 -3.854 -38.524 1.00 85.50 196 GLY A C 1
ATOM 1454 O O . GLY A 1 196 ? 10.381 -3.512 -39.591 1.00 85.50 196 GLY A O 1
ATOM 1455 N N . LEU A 1 197 ? 11.529 -2.987 -37.738 1.00 84.75 197 LEU A N 1
ATOM 1456 C CA . LEU A 1 197 ? 11.694 -1.554 -38.033 1.00 84.75 197 LEU A CA 1
ATOM 1457 C C . LEU A 1 197 ? 13.014 -1.244 -38.763 1.00 84.75 197 LEU A C 1
ATOM 1459 O O . LEU A 1 197 ? 13.131 -0.219 -39.429 1.00 84.75 197 LEU A O 1
ATOM 1463 N N . ALA A 1 198 ? 14.010 -2.126 -38.660 1.00 84.88 198 ALA A N 1
ATOM 1464 C CA . ALA A 1 198 ? 15.291 -1.996 -39.352 1.00 84.88 198 ALA A CA 1
ATOM 1465 C C . ALA A 1 198 ? 15.797 -3.364 -39.825 1.00 84.88 198 ALA A C 1
ATOM 1467 O O . ALA A 1 198 ? 15.536 -4.378 -39.184 1.00 84.88 198 ALA A O 1
ATOM 1468 N N . VAL A 1 199 ? 16.545 -3.401 -40.924 1.00 86.19 199 VAL A N 1
ATOM 1469 C CA . VAL A 1 199 ? 17.120 -4.630 -41.491 1.00 86.19 199 VAL A CA 1
ATOM 1470 C C . VAL A 1 199 ? 18.622 -4.447 -41.669 1.00 86.19 199 VAL A C 1
ATOM 1472 O O . VAL A 1 199 ? 19.082 -3.384 -42.091 1.00 86.19 199 VAL A O 1
ATOM 1475 N N . ALA A 1 200 ? 19.380 -5.489 -41.323 1.00 84.25 200 ALA A N 1
ATOM 1476 C CA . ALA A 1 200 ? 20.809 -5.556 -41.588 1.00 84.25 200 ALA A CA 1
ATOM 1477 C C . ALA A 1 200 ? 21.045 -6.019 -43.030 1.00 84.25 200 ALA A C 1
ATOM 1479 O O . ALA A 1 200 ? 20.478 -7.020 -43.467 1.00 84.25 200 ALA A O 1
ATOM 1480 N N . ASP A 1 201 ? 21.881 -5.283 -43.746 1.00 80.75 201 ASP A N 1
ATOM 1481 C CA . ASP A 1 201 ? 22.325 -5.602 -45.096 1.00 80.75 201 ASP A CA 1
ATOM 1482 C C . ASP A 1 201 ? 23.548 -6.543 -45.051 1.00 80.75 201 ASP A C 1
ATOM 1484 O O . ASP A 1 201 ? 24.268 -6.546 -44.041 1.00 80.75 201 ASP A O 1
ATOM 1488 N N . PRO A 1 202 ? 23.835 -7.318 -46.118 1.00 74.31 202 PRO A N 1
ATOM 1489 C CA . PRO A 1 202 ? 24.970 -8.248 -46.165 1.00 74.31 202 PRO A CA 1
ATOM 1490 C C . PRO A 1 202 ? 26.325 -7.590 -45.861 1.00 74.31 202 PRO A C 1
ATOM 1492 O O . PRO A 1 202 ? 27.194 -8.221 -45.265 1.00 74.31 202 PRO A O 1
ATOM 1495 N N . ASP A 1 203 ? 26.467 -6.300 -46.177 1.00 74.56 203 ASP A N 1
ATOM 1496 C CA . ASP A 1 203 ? 27.682 -5.504 -45.950 1.00 74.56 203 ASP A CA 1
ATOM 1497 C C . ASP A 1 203 ? 27.839 -4.993 -44.502 1.00 74.56 203 ASP A C 1
ATOM 1499 O O . ASP A 1 203 ? 28.713 -4.177 -44.208 1.00 74.56 203 ASP A O 1
ATOM 1503 N N . GLY A 1 204 ? 26.961 -5.394 -43.576 1.00 71.19 204 GLY A N 1
ATOM 1504 C CA . GLY A 1 204 ? 26.981 -4.921 -42.185 1.00 71.19 204 GLY A CA 1
ATOM 1505 C C . GLY A 1 204 ? 26.423 -3.505 -41.984 1.00 71.19 204 GLY A C 1
ATOM 1506 O O . GLY A 1 204 ? 26.561 -2.926 -40.899 1.00 71.19 204 GLY A O 1
ATOM 1507 N N . ARG A 1 205 ? 25.773 -2.951 -43.012 1.00 82.12 205 ARG A N 1
ATOM 1508 C CA . ARG A 1 205 ? 25.020 -1.689 -42.970 1.00 82.12 205 ARG A CA 1
ATOM 1509 C C . ARG A 1 205 ? 23.579 -1.931 -42.520 1.00 82.12 205 ARG A C 1
ATOM 1511 O O . ARG A 1 205 ? 23.090 -3.054 -42.564 1.00 82.12 205 ARG A O 1
ATOM 1518 N N . TRP A 1 206 ? 22.902 -0.887 -42.058 1.00 81.62 206 TRP A N 1
ATOM 1519 C CA . TRP A 1 206 ? 21.527 -0.963 -41.564 1.00 81.62 206 TRP A CA 1
ATOM 1520 C C . TRP A 1 206 ? 20.626 -0.014 -42.344 1.00 81.62 206 TRP A C 1
ATOM 1522 O O . TRP A 1 206 ? 20.984 1.144 -42.535 1.00 81.62 206 TRP A O 1
ATOM 1532 N N . ARG A 1 207 ? 19.454 -0.498 -42.761 1.00 83.81 207 ARG A N 1
ATOM 1533 C CA . ARG A 1 207 ? 18.414 0.296 -43.438 1.00 83.81 207 ARG A CA 1
ATOM 1534 C C . ARG A 1 207 ? 17.085 0.214 -42.699 1.00 83.81 207 ARG A C 1
ATOM 1536 O O . ARG A 1 207 ? 16.822 -0.774 -42.008 1.00 83.81 207 ARG A O 1
ATOM 1543 N N . LEU A 1 208 ? 16.246 1.238 -42.847 1.00 84.38 208 LEU A N 1
ATOM 1544 C CA . LEU A 1 208 ? 14.879 1.219 -42.317 1.00 84.38 208 LEU A CA 1
ATOM 1545 C C . LEU A 1 208 ? 13.970 0.376 -43.198 1.00 84.38 208 LEU A C 1
ATOM 1547 O O . LEU A 1 208 ? 14.103 0.357 -44.417 1.00 84.38 208 LEU A O 1
ATOM 1551 N N . THR A 1 209 ? 13.004 -0.281 -42.570 1.00 86.62 209 THR A N 1
ATOM 1552 C CA . THR A 1 209 ? 11.819 -0.763 -43.285 1.00 86.62 209 THR A CA 1
ATOM 1553 C C . THR A 1 209 ? 10.835 0.389 -43.477 1.00 86.62 209 THR A C 1
ATOM 1555 O O . THR A 1 209 ? 10.931 1.410 -42.796 1.00 86.62 209 THR A O 1
ATOM 1558 N N . GLU A 1 210 ? 9.837 0.228 -44.346 1.00 83.62 210 GLU A N 1
ATOM 1559 C CA . GLU A 1 210 ? 8.761 1.223 -44.490 1.00 83.62 210 GLU A CA 1
ATOM 1560 C C . GLU A 1 210 ? 8.075 1.530 -43.147 1.00 83.62 210 GLU A C 1
ATOM 1562 O O . GLU A 1 210 ? 7.858 2.692 -42.804 1.00 83.62 210 GLU A O 1
ATOM 1567 N N . ALA A 1 211 ? 7.840 0.502 -42.325 1.00 84.25 211 ALA A N 1
ATOM 1568 C CA . ALA A 1 211 ? 7.315 0.659 -40.968 1.00 84.25 211 ALA A CA 1
ATOM 1569 C C . ALA A 1 211 ? 8.272 1.447 -40.048 1.00 84.25 211 ALA A C 1
ATOM 1571 O O . ALA A 1 211 ? 7.833 2.266 -39.238 1.00 84.25 211 ALA A O 1
ATOM 1572 N N . GLY A 1 212 ? 9.584 1.234 -40.192 1.00 83.62 212 GLY A N 1
ATOM 1573 C CA . GLY A 1 212 ? 10.623 1.991 -39.493 1.00 83.62 212 GLY A CA 1
ATOM 1574 C C . GLY A 1 212 ? 10.661 3.469 -39.871 1.00 83.62 212 GLY A C 1
ATOM 1575 O O . GLY A 1 212 ? 10.839 4.310 -38.993 1.00 83.62 212 GLY A O 1
ATOM 1576 N N . VAL A 1 213 ? 10.441 3.798 -41.148 1.00 83.88 213 VAL A N 1
ATOM 1577 C CA . VAL A 1 213 ? 10.381 5.185 -41.639 1.00 83.88 213 VAL A CA 1
ATOM 1578 C C . VAL A 1 213 ? 9.187 5.926 -41.036 1.00 83.88 213 VAL A C 1
ATOM 1580 O O . VAL A 1 213 ? 9.352 7.038 -40.537 1.00 83.88 213 VAL A O 1
ATOM 1583 N N . VAL A 1 214 ? 8.002 5.305 -41.024 1.00 85.12 214 VAL A N 1
ATOM 1584 C CA . VAL A 1 214 ? 6.790 5.899 -40.429 1.00 85.12 214 VAL A CA 1
ATOM 1585 C C . VAL A 1 214 ? 6.996 6.161 -38.937 1.00 85.12 214 VAL A C 1
ATOM 1587 O O . VAL A 1 214 ? 6.795 7.280 -38.466 1.00 85.12 214 VAL A O 1
ATOM 1590 N N . ARG A 1 215 ? 7.476 5.159 -38.193 1.00 83.94 215 ARG A N 1
ATOM 1591 C CA . ARG A 1 215 ? 7.682 5.289 -36.747 1.00 83.94 215 ARG A CA 1
ATOM 1592 C C . ARG A 1 215 ? 8.818 6.251 -36.389 1.00 83.94 215 ARG A C 1
ATOM 1594 O O . ARG A 1 215 ? 8.721 6.973 -35.400 1.00 83.94 215 ARG A O 1
ATOM 1601 N N . GLY A 1 216 ? 9.883 6.274 -37.186 1.00 82.56 216 GLY A N 1
ATOM 1602 C CA . GLY A 1 216 ? 10.991 7.216 -37.039 1.00 82.56 216 GLY A CA 1
ATOM 1603 C C . GLY A 1 216 ? 10.554 8.666 -37.243 1.00 82.56 216 GLY A C 1
ATOM 1604 O O . GLY A 1 216 ? 10.949 9.526 -36.459 1.00 82.56 216 GLY A O 1
ATOM 1605 N N . ARG A 1 217 ? 9.668 8.925 -38.215 1.00 83.25 217 ARG A N 1
ATOM 1606 C CA . ARG A 1 217 ? 9.073 10.249 -38.456 1.00 83.25 217 ARG A CA 1
ATOM 1607 C C . ARG A 1 217 ? 8.255 10.749 -37.265 1.00 83.25 217 ARG A C 1
ATOM 1609 O O . ARG A 1 217 ? 8.440 11.884 -36.838 1.00 83.25 217 ARG A O 1
ATOM 1616 N N . GLU A 1 218 ? 7.402 9.892 -36.699 1.00 84.38 218 GLU A N 1
ATOM 1617 C CA . GLU A 1 218 ? 6.609 10.216 -35.500 1.00 84.38 218 GLU A CA 1
ATOM 1618 C C . GLU A 1 218 ? 7.495 10.591 -34.303 1.00 84.38 218 GLU A C 1
ATOM 1620 O O . GLU A 1 218 ? 7.185 11.516 -33.557 1.00 84.38 218 GLU A O 1
ATOM 1625 N N . LEU A 1 219 ? 8.609 9.876 -34.119 1.00 82.12 219 LEU A N 1
ATOM 1626 C CA . LEU A 1 219 ? 9.547 10.106 -33.017 1.00 82.12 219 LEU A CA 1
ATOM 1627 C C . LEU A 1 219 ? 10.457 11.322 -33.242 1.00 82.12 219 LEU A C 1
ATOM 1629 O O . LEU A 1 219 ? 10.884 11.947 -32.273 1.00 82.12 219 LEU A O 1
ATOM 1633 N N . ALA A 1 220 ? 10.769 11.655 -34.497 1.00 76.31 220 ALA A N 1
ATOM 1634 C CA . ALA A 1 220 ? 11.617 12.790 -34.854 1.00 76.31 220 ALA A CA 1
ATOM 1635 C C . ALA A 1 220 ? 10.903 14.150 -34.739 1.00 76.31 220 ALA A C 1
ATOM 1637 O O . ALA A 1 220 ? 11.591 15.169 -34.699 1.00 76.31 220 ALA A O 1
ATOM 1638 N N . GLY A 1 221 ? 9.569 14.158 -34.623 1.00 67.19 221 GLY A N 1
ATOM 1639 C CA . GLY A 1 221 ? 8.759 15.369 -34.464 1.00 67.19 221 GLY A CA 1
ATOM 1640 C C . GLY A 1 221 ? 8.275 16.004 -35.773 1.00 67.19 221 GLY A C 1
ATOM 1641 O O . GLY A 1 221 ? 7.648 17.054 -35.714 1.00 67.19 221 GLY A O 1
ATOM 1642 N N . ASP A 1 222 ? 8.490 15.362 -36.926 1.00 56.97 222 ASP A N 1
ATOM 1643 C CA . ASP A 1 222 ? 8.101 15.869 -38.260 1.00 56.97 222 ASP A CA 1
ATOM 1644 C C . ASP A 1 222 ? 6.640 15.534 -38.638 1.00 56.97 222 ASP A C 1
ATOM 1646 O O . ASP A 1 222 ? 6.292 15.401 -39.811 1.00 56.97 222 ASP A O 1
ATOM 1650 N N . ALA A 1 223 ? 5.765 15.344 -37.647 1.00 48.59 223 ALA A N 1
ATOM 1651 C CA . ALA A 1 223 ? 4.328 15.196 -37.864 1.00 48.59 223 ALA A CA 1
ATOM 1652 C C . ALA A 1 223 ? 3.655 16.576 -37.797 1.00 48.59 223 ALA A C 1
ATOM 1654 O O . ALA A 1 223 ? 3.007 16.910 -36.804 1.00 48.59 223 ALA A O 1
ATOM 1655 N N . SER A 1 224 ? 3.849 17.381 -38.842 1.00 39.03 224 SER A N 1
ATOM 1656 C CA . SER A 1 224 ? 3.095 18.615 -39.104 1.00 39.03 224 SER A CA 1
ATOM 1657 C C . SER A 1 224 ? 2.500 18.574 -40.500 1.00 39.03 224 SER A C 1
ATOM 1659 O O . SER A 1 224 ? 3.310 18.432 -41.445 1.00 39.03 224 SER A O 1
#

pLDDT: mean 82.23, std 10.68, range [39.03, 94.94]